Protein AF-A0A936KTP1-F1 (afdb_monomer_lite)

Foldseek 3Di:
DPPVVVVVVVVVVVLVVVLCCCVPLQADPVLRGGQLDADPVSDGDLWHKHFLLVLLVLLLSLLVVCVVPVDVVSLVSNVSSLVLQVVQFADPPQGAGFGIATSVSHGDGLKHFLLSLLSNLQSLLSSCVRPVPVVSLVSSVVSVVVCVVQFFDPPQGFGFTIAGNNSHDDQARDPDPPDDRARDFPNSLLSNLLSLLSSCLRPVDVVSLVNNVRSLVCCVPAQQDQVQFGQTGAHPNSDRPDDDGDVVVSVVSLVSSCSSCVSSVDPVSNVVSVVRD

Structure (mmCIF, N/CA/C/O backbone):
data_AF-A0A936K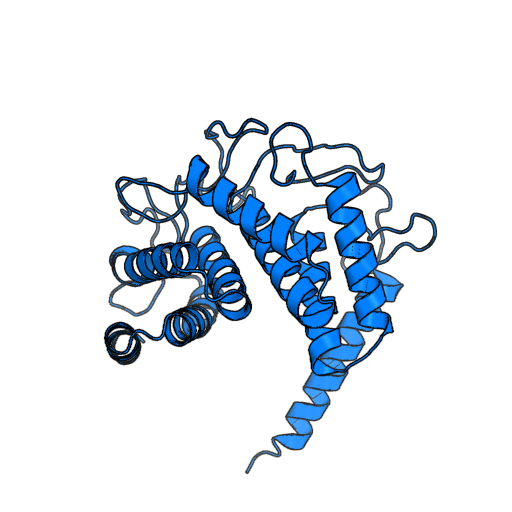TP1-F1
#
_entry.id   AF-A0A936KTP1-F1
#
loop_
_atom_site.group_PDB
_atom_site.id
_atom_site.type_symbol
_atom_site.label_atom_id
_atom_site.label_alt_id
_atom_site.label_comp_id
_atom_site.label_asym_id
_atom_site.label_entity_id
_atom_site.label_seq_id
_atom_site.pdbx_PDB_ins_code
_atom_site.Cartn_x
_atom_site.Cartn_y
_atom_site.Cartn_z
_atom_site.occupancy
_atom_site.B_iso_or_equiv
_atom_site.auth_seq_id
_atom_site.auth_comp_id
_atom_site.auth_asym_id
_atom_site.auth_atom_id
_atom_site.pdbx_PDB_model_num
ATOM 1 N N . MET A 1 1 ? 4.380 -38.457 0.311 1.00 51.38 1 MET A N 1
ATOM 2 C CA . MET A 1 1 ? 4.494 -37.002 0.546 1.00 51.38 1 MET A CA 1
ATOM 3 C C . MET A 1 1 ? 4.730 -36.344 -0.799 1.00 51.38 1 MET A C 1
ATOM 5 O O . MET A 1 1 ? 5.645 -36.769 -1.491 1.00 51.38 1 MET A O 1
ATOM 9 N N . LYS A 1 2 ? 3.872 -35.405 -1.217 1.00 61.47 2 LYS A N 1
ATOM 10 C CA . LYS A 1 2 ? 4.164 -34.552 -2.381 1.00 61.47 2 LYS A CA 1
ATOM 11 C C . LYS A 1 2 ? 5.480 -33.810 -2.101 1.00 61.47 2 LYS A C 1
ATOM 13 O O . LYS A 1 2 ? 5.731 -33.456 -0.951 1.00 61.47 2 LYS A O 1
ATOM 18 N N . ASN A 1 3 ? 6.332 -33.665 -3.112 1.00 75.88 3 ASN A N 1
ATOM 19 C CA . ASN A 1 3 ? 7.670 -33.100 -2.957 1.00 75.88 3 ASN A CA 1
ATOM 20 C C . ASN A 1 3 ? 7.580 -31.575 -2.759 1.00 75.88 3 ASN A C 1
ATOM 22 O O . ASN A 1 3 ? 7.605 -30.824 -3.730 1.00 75.88 3 ASN A O 1
ATOM 26 N N . PHE A 1 4 ? 7.419 -31.131 -1.508 1.00 86.06 4 PHE A N 1
ATOM 27 C CA . PHE A 1 4 ? 7.319 -29.710 -1.154 1.00 86.06 4 PHE A CA 1
ATOM 28 C C . PHE A 1 4 ? 8.536 -28.894 -1.616 1.00 86.06 4 PHE A C 1
ATOM 30 O O . PHE A 1 4 ? 8.386 -27.713 -1.915 1.00 86.06 4 PHE A O 1
ATOM 37 N N . GLU A 1 5 ? 9.713 -29.514 -1.734 1.00 85.38 5 GLU A N 1
ATOM 38 C CA . GLU A 1 5 ? 10.925 -28.854 -2.233 1.00 85.38 5 GLU A CA 1
ATOM 39 C C . GLU A 1 5 ? 10.793 -28.489 -3.716 1.00 85.38 5 GLU A C 1
ATOM 41 O O . GLU A 1 5 ? 11.066 -27.353 -4.094 1.00 85.38 5 GLU A O 1
ATOM 46 N N . ALA A 1 6 ? 10.275 -29.407 -4.541 1.00 88.75 6 ALA A N 1
ATOM 47 C CA . ALA A 1 6 ? 10.054 -29.146 -5.964 1.00 88.75 6 ALA A CA 1
ATOM 48 C C . ALA A 1 6 ? 9.063 -27.993 -6.183 1.00 88.75 6 ALA A C 1
ATOM 50 O O . ALA A 1 6 ? 9.328 -27.089 -6.970 1.00 88.75 6 ALA A O 1
ATOM 51 N N . THR A 1 7 ? 7.955 -27.980 -5.436 1.00 90.94 7 THR A N 1
ATOM 52 C CA . THR A 1 7 ? 6.987 -26.875 -5.492 1.00 90.94 7 THR A CA 1
ATOM 53 C C . THR A 1 7 ? 7.609 -25.556 -5.029 1.00 90.94 7 THR A C 1
ATOM 55 O O . THR A 1 7 ? 7.381 -24.522 -5.650 1.00 90.94 7 THR A O 1
ATOM 58 N N . ALA A 1 8 ? 8.422 -25.566 -3.969 1.00 88.88 8 ALA A N 1
ATOM 59 C CA . ALA A 1 8 ? 9.105 -24.360 -3.509 1.00 88.88 8 ALA A CA 1
ATOM 60 C C . ALA A 1 8 ? 10.063 -23.798 -4.573 1.00 88.88 8 ALA A C 1
ATOM 62 O O . ALA A 1 8 ? 10.124 -22.584 -4.762 1.00 88.88 8 ALA A O 1
ATOM 63 N N . ASP A 1 9 ? 10.787 -24.655 -5.289 1.00 89.62 9 ASP A N 1
ATOM 64 C CA . ASP A 1 9 ? 11.708 -24.221 -6.340 1.00 89.62 9 ASP A CA 1
ATOM 65 C C . ASP A 1 9 ? 10.981 -23.716 -7.595 1.00 89.62 9 ASP A C 1
ATOM 67 O O . ASP A 1 9 ? 11.393 -22.705 -8.172 1.00 89.62 9 ASP A O 1
ATOM 71 N N . GLU A 1 10 ? 9.859 -24.334 -7.975 1.00 92.25 10 GLU A N 1
ATOM 72 C CA . GLU A 1 10 ? 8.975 -23.822 -9.032 1.00 92.25 10 GLU A CA 1
ATOM 73 C C . GLU A 1 10 ? 8.460 -22.415 -8.701 1.00 92.25 10 GLU A C 1
ATOM 75 O O . GLU A 1 10 ? 8.521 -21.520 -9.548 1.00 92.25 10 GLU A O 1
ATOM 80 N N . LEU A 1 11 ? 8.027 -22.188 -7.457 1.00 91.25 11 LEU A N 1
ATOM 81 C CA . LEU A 1 11 ? 7.558 -20.878 -7.000 1.00 91.25 11 LEU A CA 1
ATOM 82 C C . LEU A 1 11 ? 8.679 -19.832 -6.996 1.00 91.25 11 LEU A C 1
ATOM 84 O O . LEU A 1 11 ? 8.465 -18.717 -7.468 1.00 91.25 11 LEU A O 1
ATOM 88 N N . LYS A 1 12 ? 9.890 -20.181 -6.538 1.00 89.69 12 LYS A N 1
ATOM 89 C CA . LYS A 1 12 ? 11.054 -19.275 -6.597 1.00 89.69 12 LYS A CA 1
ATOM 90 C C . LYS A 1 12 ? 11.398 -18.884 -8.032 1.00 89.69 12 LYS A C 1
ATOM 92 O O . LYS A 1 12 ? 11.733 -17.728 -8.284 1.00 89.69 12 LYS A O 1
ATOM 97 N N . LYS A 1 13 ? 11.327 -19.836 -8.967 1.00 90.94 13 LYS A N 1
ATOM 98 C CA . LYS A 1 13 ? 11.589 -19.572 -10.383 1.00 90.94 13 LYS A CA 1
ATOM 99 C C . LYS A 1 13 ? 10.525 -18.652 -10.976 1.00 90.94 13 LYS A C 1
ATOM 101 O O . LYS A 1 13 ? 10.878 -17.621 -11.536 1.00 90.94 13 LYS A O 1
ATOM 106 N N . ALA A 1 14 ? 9.246 -18.985 -10.798 1.00 92.56 14 ALA A N 1
ATOM 107 C CA . ALA A 1 14 ? 8.141 -18.156 -11.279 1.00 92.56 14 ALA A CA 1
ATOM 108 C C . ALA A 1 14 ? 8.237 -16.726 -10.726 1.00 92.56 14 ALA A C 1
ATOM 110 O O . ALA A 1 14 ? 8.082 -15.754 -11.460 1.00 92.56 14 ALA A O 1
ATOM 111 N N . TYR A 1 15 ? 8.578 -16.599 -9.445 1.00 90.44 15 TYR A N 1
ATOM 112 C CA . TYR A 1 15 ? 8.819 -15.317 -8.799 1.00 90.44 15 TYR A CA 1
ATOM 113 C C . TYR A 1 15 ? 9.954 -14.513 -9.457 1.00 90.44 15 TYR A C 1
ATOM 115 O O . TYR A 1 15 ? 9.780 -13.333 -9.760 1.00 90.44 15 TYR A O 1
ATOM 123 N N . ALA A 1 16 ? 11.101 -15.141 -9.730 1.00 91.44 16 ALA A N 1
ATOM 124 C CA . ALA A 1 16 ? 12.224 -14.485 -10.401 1.00 91.44 16 ALA A CA 1
ATOM 125 C C . ALA A 1 16 ? 11.892 -14.066 -11.845 1.00 91.44 16 ALA A C 1
ATOM 127 O O . ALA A 1 16 ? 12.279 -12.974 -12.269 1.00 91.44 16 ALA A O 1
ATOM 128 N N . ASP A 1 17 ? 11.143 -14.892 -12.581 1.00 95.56 17 ASP A N 1
ATOM 129 C CA . ASP A 1 17 ? 10.702 -14.591 -13.947 1.00 95.56 17 ASP A CA 1
ATOM 130 C C . ASP A 1 17 ? 9.775 -13.358 -13.966 1.00 95.56 17 ASP A C 1
ATOM 132 O O . ASP A 1 17 ? 9.952 -12.455 -14.788 1.00 95.56 17 ASP A O 1
ATOM 136 N N . ILE A 1 18 ? 8.849 -13.259 -13.002 1.00 96.69 18 ILE A N 1
ATOM 137 C CA . ILE A 1 18 ? 7.957 -12.098 -12.835 1.00 96.69 18 ILE A CA 1
ATOM 138 C C . ILE A 1 18 ? 8.764 -10.820 -12.563 1.00 96.69 18 ILE A C 1
ATOM 140 O O . ILE A 1 18 ? 8.568 -9.808 -13.239 1.00 96.69 18 ILE A O 1
ATOM 144 N N . LEU A 1 19 ? 9.693 -10.845 -11.603 1.00 96.19 19 LEU A N 1
ATOM 145 C CA . LEU A 1 19 ? 10.514 -9.671 -11.271 1.00 96.19 19 LEU A CA 1
ATOM 146 C C . LEU A 1 19 ? 11.429 -9.252 -12.425 1.00 96.19 19 LEU A C 1
ATOM 148 O O . LEU A 1 19 ? 11.648 -8.058 -12.655 1.00 96.19 19 LEU A O 1
ATOM 152 N N . THR A 1 20 ? 11.945 -10.226 -13.174 1.00 96.00 20 THR A N 1
ATOM 153 C CA . THR A 1 20 ? 12.738 -9.967 -14.378 1.00 96.00 20 THR A CA 1
ATOM 154 C C . THR A 1 20 ? 11.897 -9.222 -15.403 1.00 96.00 20 THR A C 1
ATOM 156 O O . THR A 1 20 ? 12.325 -8.176 -15.883 1.00 96.00 20 THR A O 1
ATOM 159 N N . TRP A 1 21 ? 10.678 -9.684 -15.688 1.00 97.31 21 TRP A N 1
ATOM 160 C CA . TRP A 1 21 ? 9.771 -8.996 -16.608 1.00 97.31 21 TRP A CA 1
ATOM 161 C C . TRP A 1 21 ? 9.481 -7.552 -16.168 1.00 97.31 21 TRP A C 1
ATOM 163 O O . TRP A 1 21 ? 9.594 -6.630 -16.975 1.00 97.31 21 TRP A O 1
ATOM 173 N N . TRP A 1 22 ? 9.204 -7.316 -14.882 1.00 97.62 22 TRP A N 1
ATOM 174 C CA . TRP A 1 22 ? 8.953 -5.960 -14.378 1.00 97.62 22 TRP A CA 1
ATOM 175 C C . TRP A 1 22 ? 10.172 -5.039 -14.500 1.00 97.62 22 TRP A C 1
ATOM 177 O O . TRP A 1 22 ? 10.050 -3.906 -14.959 1.00 97.62 22 TRP A O 1
ATOM 187 N N . SER A 1 23 ? 11.362 -5.522 -14.142 1.00 95.56 23 SER A N 1
ATOM 188 C CA . SER A 1 23 ? 12.600 -4.727 -14.198 1.00 95.56 23 SER A CA 1
ATOM 189 C C . SER A 1 23 ? 13.170 -4.547 -15.614 1.00 95.56 23 SER A C 1
ATOM 191 O O . SER A 1 23 ? 14.123 -3.784 -15.800 1.00 95.56 23 SER A O 1
ATOM 193 N N . THR A 1 24 ? 12.600 -5.217 -16.622 1.00 94.44 24 THR A N 1
ATOM 194 C CA . THR A 1 24 ? 13.086 -5.171 -18.010 1.00 94.44 24 THR A CA 1
ATOM 195 C C . THR A 1 24 ? 12.020 -4.709 -18.995 1.00 94.44 24 THR A C 1
ATOM 197 O O . THR A 1 24 ? 12.175 -3.656 -19.604 1.00 94.44 24 THR A O 1
ATOM 200 N N . GLU A 1 25 ? 10.940 -5.466 -19.147 1.00 95.69 25 GLU A N 1
ATOM 201 C CA . GLU A 1 25 ? 9.894 -5.212 -20.132 1.00 95.69 25 GLU A CA 1
ATOM 202 C C . GLU A 1 25 ? 8.949 -4.093 -19.698 1.00 95.69 25 GLU A C 1
ATOM 204 O O . GLU A 1 25 ? 8.571 -3.256 -20.520 1.00 95.69 25 GLU A O 1
ATOM 209 N N . ALA A 1 26 ? 8.591 -4.039 -18.412 1.00 97.12 26 ALA A N 1
ATOM 210 C CA . ALA A 1 26 ? 7.714 -2.988 -17.900 1.00 97.12 26 ALA A CA 1
ATOM 211 C C . ALA A 1 26 ? 8.440 -1.657 -17.658 1.00 97.12 26 ALA A C 1
ATOM 213 O O . ALA A 1 26 ? 7.803 -0.602 -17.614 1.00 97.12 26 ALA A O 1
ATOM 214 N N . PHE A 1 27 ? 9.766 -1.687 -17.512 1.00 97.38 27 PHE A N 1
ATOM 215 C CA . PHE A 1 27 ? 10.572 -0.510 -17.217 1.00 97.38 27 PHE A CA 1
ATOM 216 C C . PHE A 1 27 ? 11.142 0.136 -18.483 1.00 97.38 27 PHE A C 1
ATOM 218 O O . PHE A 1 27 ? 11.929 -0.455 -19.224 1.00 97.38 27 PHE A O 1
ATOM 225 N N . ASN A 1 28 ? 10.810 1.404 -18.714 1.00 95.75 28 ASN A N 1
ATOM 226 C CA . ASN A 1 28 ? 11.386 2.180 -19.798 1.00 95.75 28 ASN A CA 1
ATOM 227 C C . ASN A 1 28 ? 12.702 2.841 -19.358 1.00 95.75 28 ASN A C 1
ATOM 229 O O . ASN A 1 28 ? 12.712 3.872 -18.682 1.00 95.75 28 ASN A O 1
ATOM 233 N N . LYS A 1 29 ? 13.827 2.269 -19.806 1.00 93.06 29 LYS A N 1
ATOM 234 C CA . LYS A 1 29 ? 15.180 2.762 -19.498 1.00 93.06 29 LYS A CA 1
ATOM 235 C C . LYS A 1 29 ? 15.475 4.161 -20.048 1.00 93.06 29 LYS A C 1
ATOM 237 O O . LYS A 1 29 ? 16.278 4.864 -19.447 1.00 93.06 29 LYS A O 1
ATOM 242 N N . SER A 1 30 ? 14.861 4.581 -21.160 1.00 93.69 30 SER A N 1
ATOM 243 C CA . SER A 1 30 ? 15.148 5.903 -21.749 1.00 93.69 30 SER A CA 1
ATOM 244 C C . SER A 1 30 ? 14.532 7.039 -20.936 1.00 93.69 30 SER A C 1
ATOM 246 O O . SER A 1 30 ? 15.122 8.108 -20.809 1.00 93.69 30 SER A O 1
ATOM 248 N N . THR A 1 31 ? 13.368 6.786 -20.341 1.00 94.12 31 THR A N 1
ATOM 249 C CA . THR A 1 31 ? 12.647 7.738 -19.492 1.00 94.12 31 THR A CA 1
ATOM 250 C C . THR A 1 31 ? 12.837 7.467 -18.003 1.00 94.12 31 THR A C 1
ATOM 252 O O . THR A 1 31 ? 12.315 8.226 -17.198 1.00 94.12 31 THR A O 1
ATOM 255 N N . ASN A 1 32 ? 13.550 6.405 -17.618 1.00 94.62 32 ASN A N 1
ATOM 256 C CA . ASN A 1 32 ? 13.756 5.973 -16.232 1.00 94.62 32 ASN A CA 1
ATOM 257 C C . ASN A 1 32 ? 12.445 5.879 -15.419 1.00 94.62 32 ASN A C 1
ATOM 259 O O . ASN A 1 32 ? 12.341 6.434 -14.324 1.00 94.62 32 ASN A O 1
ATOM 263 N N . GLN A 1 33 ? 11.416 5.248 -15.996 1.00 96.31 33 GLN A N 1
ATOM 264 C CA . GLN A 1 33 ? 10.092 5.070 -15.381 1.00 96.31 33 GLN A CA 1
ATOM 265 C C . GLN A 1 33 ? 9.385 3.839 -15.967 1.00 96.31 33 GLN A C 1
ATOM 267 O O . GLN A 1 33 ? 9.749 3.387 -17.051 1.00 96.31 33 GLN A O 1
ATOM 272 N N . TYR A 1 34 ? 8.369 3.308 -15.290 1.00 98.12 34 TYR A N 1
ATOM 273 C CA . TYR A 1 34 ? 7.562 2.202 -15.812 1.00 98.12 34 TYR A CA 1
ATOM 274 C C . TYR A 1 34 ? 6.549 2.696 -16.847 1.00 98.12 34 TYR A C 1
ATOM 276 O O . TYR A 1 34 ? 6.103 3.843 -16.793 1.00 98.12 34 TYR A O 1
ATOM 284 N N . TYR A 1 35 ? 6.172 1.832 -17.789 1.00 98.06 35 TYR A N 1
ATOM 285 C CA . TYR A 1 35 ? 5.006 2.088 -18.632 1.00 98.06 35 TYR A CA 1
ATOM 286 C C . TYR A 1 35 ? 3.738 2.029 -17.777 1.00 98.06 35 TYR A C 1
ATOM 288 O O . TYR A 1 35 ? 3.549 1.083 -17.018 1.00 98.06 35 TYR A O 1
ATOM 296 N N . GLY A 1 36 ? 2.864 3.026 -17.921 1.00 97.31 36 GLY A N 1
ATOM 297 C CA . GLY A 1 36 ? 1.572 3.053 -17.231 1.00 97.31 36 GLY A CA 1
ATOM 298 C C . GLY A 1 36 ? 0.596 1.989 -17.728 1.00 97.31 36 GLY A C 1
ATOM 299 O O . GLY A 1 36 ? -0.287 1.556 -16.993 1.00 97.31 36 GLY A O 1
ATOM 300 N N . PHE A 1 37 ? 0.777 1.543 -18.973 1.00 97.88 37 PHE A N 1
ATOM 301 C CA . PHE A 1 37 ? -0.055 0.529 -19.598 1.00 97.88 37 PHE A CA 1
ATOM 302 C C . PHE A 1 37 ? 0.741 -0.311 -20.601 1.00 97.88 37 PHE A C 1
ATOM 304 O O . PHE A 1 37 ? 1.509 0.209 -21.420 1.00 97.88 37 PHE A O 1
ATOM 311 N N . ILE A 1 38 ? 0.521 -1.623 -20.540 1.00 97.69 38 ILE A N 1
ATOM 312 C CA . ILE A 1 38 ? 0.994 -2.609 -21.509 1.00 97.69 38 ILE A CA 1
ATOM 313 C C . ILE A 1 38 ? -0.189 -3.531 -21.796 1.00 97.69 38 ILE A C 1
ATOM 315 O O . ILE A 1 38 ? -0.763 -4.097 -20.866 1.00 97.69 38 ILE A O 1
ATOM 319 N N . ASP A 1 39 ? -0.577 -3.656 -23.064 1.00 96.88 39 ASP A N 1
ATOM 320 C CA . ASP A 1 39 ? -1.703 -4.514 -23.436 1.00 96.88 39 ASP A CA 1
ATOM 321 C C . ASP A 1 39 ? -1.337 -6.010 -23.433 1.00 96.88 39 ASP A C 1
ATOM 323 O O . ASP A 1 39 ? -0.184 -6.410 -23.256 1.00 96.88 39 ASP A O 1
ATOM 327 N N . HIS A 1 40 ? -2.334 -6.864 -23.669 1.00 95.62 40 HIS A N 1
ATOM 328 C CA . HIS A 1 40 ? -2.158 -8.316 -23.671 1.00 95.62 40 HIS A CA 1
ATOM 329 C C . HIS A 1 40 ? -1.285 -8.852 -24.828 1.00 95.62 40 HIS A C 1
ATOM 331 O O . HIS A 1 40 ? -0.959 -10.039 -24.840 1.00 95.62 40 HIS A O 1
ATOM 337 N N . PHE A 1 41 ? -0.916 -8.012 -25.804 1.00 96.69 41 PHE A N 1
ATOM 338 C CA . PHE A 1 41 ? 0.045 -8.332 -26.864 1.00 96.69 41 PHE A CA 1
ATOM 339 C C . PHE A 1 41 ? 1.463 -7.830 -26.540 1.00 96.69 41 PHE A C 1
ATOM 341 O O . PHE A 1 41 ? 2.376 -8.006 -27.348 1.00 96.69 41 PHE A O 1
ATOM 348 N N . GLY A 1 42 ? 1.667 -7.196 -25.381 1.00 95.62 42 GLY A N 1
ATOM 349 C CA . GLY A 1 42 ? 2.944 -6.602 -24.991 1.00 95.62 42 GLY A CA 1
ATOM 350 C C . GLY A 1 42 ? 3.203 -5.231 -25.622 1.00 95.62 42 GLY A C 1
ATOM 351 O O . GLY A 1 42 ? 4.340 -4.745 -25.583 1.00 95.62 42 GLY A O 1
ATOM 352 N N . LYS A 1 43 ? 2.186 -4.586 -26.211 1.00 97.56 43 LYS A N 1
ATOM 353 C CA . LYS A 1 43 ? 2.322 -3.233 -26.751 1.00 97.56 43 LYS A CA 1
ATOM 354 C C . LYS A 1 43 ? 2.334 -2.234 -25.600 1.00 97.56 43 LYS A C 1
ATOM 356 O O . LYS A 1 43 ? 1.361 -2.082 -24.866 1.00 97.56 43 LYS A O 1
ATOM 361 N N . LYS A 1 44 ? 3.459 -1.538 -25.480 1.00 97.69 44 LYS A N 1
ATOM 362 C CA . LYS A 1 44 ? 3.712 -0.509 -24.471 1.00 97.69 44 LYS A CA 1
ATOM 363 C C . LYS A 1 44 ? 3.127 0.825 -24.927 1.00 97.69 44 LYS A C 1
ATOM 365 O O . LYS A 1 44 ? 3.424 1.271 -26.038 1.00 97.69 44 LYS A O 1
ATOM 370 N N . ASP A 1 45 ? 2.347 1.474 -24.071 1.00 97.19 45 ASP A N 1
ATOM 371 C CA . ASP A 1 45 ? 1.925 2.858 -24.285 1.00 97.19 45 ASP A CA 1
ATOM 372 C C . ASP A 1 45 ? 2.834 3.805 -23.492 1.00 97.19 45 ASP A C 1
ATOM 374 O O . ASP A 1 45 ? 2.775 3.891 -22.265 1.00 97.19 45 ASP A O 1
ATOM 378 N N . ALA A 1 46 ? 3.703 4.519 -24.210 1.00 95.38 46 ALA A N 1
ATOM 379 C CA . ALA A 1 46 ? 4.645 5.466 -23.619 1.00 95.38 46 ALA A CA 1
ATOM 380 C C . ALA A 1 46 ? 3.975 6.731 -23.053 1.00 95.38 46 ALA A C 1
ATOM 382 O O . ALA A 1 46 ? 4.621 7.464 -22.308 1.00 95.38 46 ALA A O 1
ATOM 383 N N . ASN A 1 47 ? 2.714 6.995 -23.408 1.00 96.44 47 ASN A N 1
ATOM 384 C CA . ASN A 1 47 ? 1.967 8.175 -22.975 1.00 96.44 47 ASN A CA 1
ATOM 385 C C . ASN A 1 47 ? 0.899 7.856 -21.924 1.00 96.44 47 ASN A C 1
ATOM 387 O O . ASN A 1 47 ? 0.258 8.783 -21.426 1.00 96.44 47 ASN A O 1
ATOM 391 N N . ALA A 1 48 ? 0.712 6.578 -21.582 1.00 98.12 48 ALA A N 1
ATOM 392 C CA . ALA A 1 48 ? -0.254 6.175 -20.574 1.00 98.12 48 ALA A CA 1
ATOM 393 C C . ALA A 1 48 ? 0.044 6.838 -19.213 1.00 98.12 48 ALA A C 1
ATOM 395 O O . ALA A 1 48 ? 1.214 6.917 -18.814 1.00 98.12 48 ALA A O 1
ATOM 396 N N . PRO A 1 49 ? -0.992 7.300 -18.490 1.00 98.12 49 PRO A N 1
ATOM 397 C CA . PRO A 1 49 ? -0.852 7.777 -17.120 1.00 98.12 49 PRO A CA 1
ATOM 398 C C . PRO A 1 49 ? -0.240 6.727 -16.189 1.00 98.12 49 PRO A C 1
ATOM 400 O O . PRO A 1 49 ? -0.369 5.523 -16.405 1.00 98.12 49 PRO A O 1
ATOM 403 N N . LEU A 1 50 ? 0.425 7.190 -15.136 1.00 98.50 50 LEU A N 1
ATOM 404 C CA . LEU A 1 50 ? 1.077 6.358 -14.133 1.00 98.50 50 LEU A CA 1
ATOM 405 C C . LEU A 1 50 ? 0.261 6.399 -12.839 1.00 98.50 50 LEU A C 1
ATOM 407 O O . LEU A 1 50 ? 0.113 7.458 -12.226 1.00 98.50 50 LEU A O 1
ATOM 411 N N . GLY A 1 51 ? -0.233 5.239 -12.408 1.00 98.19 51 GLY A N 1
ATOM 412 C CA . GLY A 1 51 ? -0.994 5.101 -11.168 1.00 98.19 51 GLY A CA 1
ATOM 413 C C . GLY A 1 51 ? -0.107 4.866 -9.944 1.00 98.19 51 GLY A C 1
ATOM 414 O O . GLY A 1 51 ? 0.846 4.082 -9.991 1.00 98.19 51 GLY A O 1
ATOM 415 N N . ILE A 1 52 ? -0.462 5.493 -8.821 1.00 98.62 52 ILE A N 1
ATOM 416 C CA . ILE A 1 52 ? 0.272 5.372 -7.552 1.00 98.62 52 ILE A CA 1
ATOM 417 C C . ILE A 1 52 ? 0.311 3.935 -7.029 1.00 98.62 52 ILE A C 1
ATOM 419 O O . ILE A 1 52 ? 1.366 3.455 -6.626 1.00 98.62 52 ILE A O 1
ATOM 423 N N . ILE A 1 53 ? -0.811 3.211 -7.110 1.00 98.44 53 ILE A N 1
ATOM 424 C CA . ILE A 1 53 ? -0.929 1.835 -6.601 1.00 98.44 53 ILE A CA 1
ATOM 425 C C . ILE A 1 53 ? 0.086 0.919 -7.292 1.00 98.44 53 ILE A C 1
ATOM 427 O O . ILE A 1 53 ? 0.721 0.095 -6.635 1.00 98.44 53 ILE A O 1
ATOM 431 N N . MET A 1 54 ? 0.282 1.086 -8.605 1.00 98.44 54 MET A N 1
ATOM 432 C CA . MET A 1 54 ? 1.263 0.311 -9.365 1.00 98.44 54 MET A CA 1
ATOM 433 C C . MET A 1 54 ? 2.675 0.538 -8.819 1.00 98.44 54 MET A C 1
ATOM 435 O O . MET A 1 54 ? 3.377 -0.422 -8.510 1.00 98.44 54 MET A O 1
ATOM 439 N N . TYR A 1 55 ? 3.080 1.797 -8.647 1.00 98.69 55 TYR A N 1
ATOM 440 C CA . TYR A 1 55 ? 4.409 2.126 -8.133 1.00 98.69 55 TYR A CA 1
ATOM 441 C C . TYR A 1 55 ? 4.614 1.673 -6.684 1.00 98.69 55 TYR A C 1
ATOM 443 O O . TYR A 1 55 ? 5.682 1.157 -6.356 1.00 98.69 55 TYR A O 1
ATOM 451 N N . SER A 1 56 ? 3.598 1.795 -5.831 1.00 98.81 56 SER A N 1
ATOM 452 C CA . SER A 1 56 ? 3.650 1.301 -4.453 1.00 98.81 56 SER A CA 1
ATOM 453 C C . SER A 1 56 ? 3.814 -0.219 -4.390 1.00 98.81 56 SER A C 1
ATOM 455 O O . SER A 1 56 ? 4.639 -0.721 -3.628 1.00 98.81 56 SER A O 1
ATOM 457 N N . ARG A 1 57 ? 3.098 -0.965 -5.243 1.00 98.81 57 ARG A N 1
ATOM 458 C CA . ARG A 1 57 ? 3.231 -2.428 -5.345 1.00 98.81 57 ARG A CA 1
ATOM 459 C C . ARG A 1 57 ? 4.587 -2.852 -5.899 1.00 98.81 57 ARG A C 1
ATOM 461 O O . ARG A 1 57 ? 5.141 -3.842 -5.428 1.00 98.81 57 ARG A O 1
ATOM 468 N N . ILE A 1 58 ? 5.150 -2.106 -6.850 1.00 98.62 58 ILE A N 1
ATOM 469 C CA . ILE A 1 58 ? 6.518 -2.330 -7.342 1.00 98.62 58 ILE A CA 1
ATOM 470 C C . ILE A 1 58 ? 7.527 -2.102 -6.210 1.00 98.62 58 ILE A C 1
ATOM 472 O O . ILE A 1 58 ? 8.394 -2.949 -5.995 1.00 98.62 58 ILE A O 1
ATOM 476 N N . LEU A 1 59 ? 7.396 -1.000 -5.459 1.00 98.81 59 LEU A N 1
ATOM 477 C CA . LEU A 1 59 ? 8.265 -0.704 -4.317 1.00 98.81 59 LEU A CA 1
ATOM 478 C C . LEU A 1 59 ? 8.232 -1.845 -3.299 1.00 98.81 59 LEU A C 1
ATOM 480 O O . LEU A 1 59 ? 9.289 -2.352 -2.923 1.00 98.81 59 LEU A O 1
ATOM 484 N N . TRP A 1 60 ? 7.033 -2.269 -2.895 1.00 98.75 60 TRP A N 1
ATOM 485 C CA . TRP A 1 60 ? 6.864 -3.384 -1.972 1.00 98.75 60 TRP A CA 1
ATOM 486 C C . TRP A 1 60 ? 7.487 -4.673 -2.525 1.00 98.75 60 TRP A C 1
ATOM 488 O O . TRP A 1 60 ? 8.332 -5.281 -1.872 1.00 98.75 60 TRP A O 1
ATOM 498 N N . SER A 1 61 ? 7.153 -5.040 -3.767 1.00 98.06 61 SER A N 1
ATOM 499 C CA . SER A 1 61 ? 7.562 -6.313 -4.376 1.00 98.06 61 SER A CA 1
ATOM 500 C C . SER A 1 61 ? 9.076 -6.456 -4.470 1.00 98.06 61 SER A C 1
ATOM 502 O O . SER A 1 61 ? 9.619 -7.489 -4.085 1.00 98.06 61 SER A O 1
ATOM 504 N N . PHE A 1 62 ? 9.777 -5.422 -4.944 1.00 98.19 62 PHE A N 1
ATOM 505 C CA . PHE A 1 62 ? 11.238 -5.457 -5.049 1.00 98.19 62 PHE A CA 1
ATOM 506 C C . PHE A 1 62 ? 11.928 -5.341 -3.684 1.00 98.19 62 PHE A C 1
ATOM 508 O O . PHE A 1 62 ? 13.015 -5.895 -3.500 1.00 98.19 62 PHE A O 1
ATOM 515 N N . SER A 1 63 ? 11.292 -4.691 -2.705 1.00 98.19 63 SER A N 1
ATOM 516 C CA . SER A 1 63 ? 11.791 -4.658 -1.327 1.00 98.19 63 SER A CA 1
ATOM 517 C C . SER A 1 63 ? 11.700 -6.041 -0.677 1.00 98.19 63 SER A C 1
ATOM 519 O O . SER A 1 63 ? 12.720 -6.567 -0.227 1.00 98.19 63 SER A O 1
ATOM 521 N N . ALA A 1 64 ? 10.532 -6.687 -0.737 1.00 96.75 64 ALA A N 1
ATOM 522 C CA . ALA A 1 64 ? 10.327 -8.056 -0.265 1.00 96.75 64 ALA A CA 1
ATOM 523 C C . ALA A 1 64 ? 11.252 -9.056 -0.989 1.00 96.75 64 ALA A C 1
ATOM 525 O O . ALA A 1 64 ? 11.889 -9.901 -0.352 1.00 96.75 64 ALA A O 1
ATOM 526 N N . ALA A 1 65 ? 11.424 -8.902 -2.309 1.00 95.62 65 ALA A N 1
ATOM 527 C CA . ALA A 1 65 ? 12.354 -9.707 -3.102 1.00 95.62 65 ALA A CA 1
ATOM 528 C C . ALA A 1 65 ? 13.782 -9.618 -2.589 1.00 95.62 65 ALA A C 1
ATOM 530 O O . ALA A 1 65 ? 14.487 -10.628 -2.488 1.00 95.62 65 ALA A O 1
ATOM 531 N N . SER A 1 66 ? 14.222 -8.401 -2.277 1.00 95.12 66 SER A N 1
ATOM 532 C CA . SER A 1 66 ? 15.559 -8.154 -1.764 1.00 95.12 66 SER A CA 1
ATOM 533 C C . SER A 1 66 ? 15.753 -8.755 -0.371 1.00 95.12 66 SER A C 1
ATOM 535 O O . SER A 1 66 ? 16.853 -9.219 -0.083 1.00 95.12 66 SER A O 1
ATOM 537 N N . ILE A 1 67 ? 14.723 -8.793 0.480 1.00 91.81 67 ILE A N 1
ATOM 538 C CA . ILE A 1 67 ? 14.792 -9.463 1.792 1.00 91.81 67 ILE A CA 1
ATOM 539 C C . ILE A 1 67 ? 15.002 -10.964 1.603 1.00 91.81 67 ILE A C 1
ATOM 541 O O . ILE A 1 67 ? 15.919 -11.540 2.190 1.00 91.81 67 ILE A O 1
ATOM 545 N N . PHE A 1 68 ? 14.183 -11.588 0.754 1.00 88.50 68 PHE A N 1
ATOM 546 C CA . PHE A 1 68 ? 14.200 -13.036 0.554 1.00 88.50 68 PHE A CA 1
ATOM 547 C C . PHE A 1 68 ? 15.474 -13.525 -0.150 1.00 88.50 68 PHE A C 1
ATOM 549 O O . PHE A 1 68 ? 16.094 -14.500 0.272 1.00 88.50 68 PHE A O 1
ATOM 556 N N . SER A 1 69 ? 15.880 -12.846 -1.225 1.00 88.25 69 SER A N 1
ATOM 557 C CA . SER A 1 69 ? 16.982 -13.289 -2.091 1.00 88.25 69 SER A CA 1
ATOM 558 C C . SER A 1 69 ? 18.340 -12.671 -1.755 1.00 88.25 69 SER A C 1
ATOM 560 O O . SER A 1 69 ? 19.359 -13.147 -2.253 1.00 88.25 69 SER A O 1
ATOM 562 N N . LYS A 1 70 ? 18.373 -11.601 -0.944 1.00 87.31 70 LYS A N 1
ATOM 563 C CA . LYS A 1 70 ? 19.564 -10.761 -0.704 1.00 87.31 70 LYS A CA 1
ATOM 564 C C . LYS A 1 70 ? 20.191 -10.204 -1.993 1.00 87.31 70 LYS A C 1
ATOM 566 O O . LYS A 1 70 ? 21.385 -9.912 -2.027 1.00 87.31 70 LYS A O 1
ATOM 571 N N . ASN A 1 71 ? 19.397 -10.055 -3.056 1.00 89.06 71 ASN A N 1
ATOM 572 C CA . ASN A 1 71 ? 19.854 -9.532 -4.339 1.00 89.06 71 ASN A CA 1
ATOM 573 C C . ASN A 1 71 ? 19.915 -7.991 -4.325 1.00 89.06 71 ASN A C 1
ATOM 575 O O . ASN A 1 71 ? 18.892 -7.315 -4.202 1.00 89.06 71 ASN A O 1
ATOM 579 N N . ALA A 1 72 ? 21.119 -7.440 -4.498 1.00 91.88 72 ALA A N 1
ATOM 580 C CA . ALA A 1 72 ? 21.362 -5.998 -4.509 1.00 91.88 72 ALA A CA 1
ATOM 581 C C . ALA A 1 72 ? 20.677 -5.261 -5.678 1.00 91.88 72 ALA A C 1
ATOM 583 O O . ALA A 1 72 ? 20.329 -4.088 -5.529 1.00 91.88 72 ALA A O 1
ATOM 584 N N . ASP A 1 73 ? 20.433 -5.933 -6.806 1.00 94.19 73 ASP A N 1
ATOM 585 C CA . ASP A 1 73 ? 19.750 -5.331 -7.954 1.00 94.19 73 ASP A CA 1
ATOM 586 C C . ASP A 1 73 ? 18.281 -5.043 -7.632 1.00 94.19 73 ASP A C 1
ATOM 588 O O . ASP A 1 73 ? 17.768 -3.978 -7.973 1.00 94.19 73 ASP A O 1
ATOM 592 N N . TYR A 1 74 ? 17.617 -5.934 -6.889 1.00 96.62 74 TYR A N 1
ATOM 593 C CA . TYR A 1 74 ? 16.242 -5.709 -6.437 1.00 96.62 74 TYR A CA 1
ATOM 594 C C . TYR A 1 74 ? 16.156 -4.533 -5.464 1.00 96.62 74 TYR A C 1
ATOM 596 O O . TYR A 1 74 ? 15.279 -3.680 -5.608 1.00 96.62 74 TYR A O 1
ATOM 604 N N . LEU A 1 75 ? 17.120 -4.407 -4.545 1.00 96.88 75 LEU A N 1
ATOM 605 C CA . LEU A 1 75 ? 17.208 -3.229 -3.683 1.00 96.88 75 LEU A CA 1
ATOM 606 C C . LEU A 1 75 ? 17.410 -1.943 -4.496 1.00 96.88 75 LEU A C 1
ATOM 608 O O . LEU A 1 75 ? 16.840 -0.908 -4.158 1.00 96.88 75 LEU A O 1
ATOM 612 N N . ASN A 1 76 ? 18.207 -1.983 -5.564 1.00 96.75 76 ASN A N 1
ATOM 613 C CA . ASN A 1 76 ? 18.412 -0.825 -6.429 1.00 96.75 76 ASN A CA 1
ATOM 614 C C . ASN A 1 76 ? 17.119 -0.412 -7.156 1.00 96.75 76 ASN A C 1
ATOM 616 O O . ASN A 1 76 ? 16.817 0.779 -7.232 1.00 96.75 76 ASN A O 1
ATOM 620 N N . VAL A 1 77 ? 16.321 -1.377 -7.625 1.00 97.62 77 VAL A N 1
ATOM 621 C CA . VAL A 1 77 ? 14.993 -1.103 -8.200 1.00 97.62 77 VAL A CA 1
ATOM 622 C C . VAL A 1 77 ? 14.059 -0.480 -7.156 1.00 97.62 77 VAL A C 1
ATOM 624 O O . VAL A 1 77 ? 13.404 0.527 -7.440 1.00 97.62 77 VAL A O 1
ATOM 627 N N . ALA A 1 78 ? 14.033 -1.013 -5.932 1.00 98.31 78 ALA A N 1
ATOM 628 C CA . ALA A 1 78 ? 13.230 -0.461 -4.842 1.00 98.31 78 ALA A CA 1
ATOM 629 C C . ALA A 1 78 ? 13.645 0.983 -4.498 1.00 98.31 78 ALA A C 1
ATOM 631 O O . ALA A 1 78 ? 12.797 1.872 -4.439 1.00 98.31 78 ALA A O 1
ATOM 632 N N . LYS A 1 79 ? 14.955 1.252 -4.388 1.00 98.38 79 LYS A N 1
ATOM 633 C CA . LYS A 1 79 ? 15.515 2.601 -4.173 1.00 98.38 79 LYS A CA 1
ATOM 634 C C . LYS A 1 79 ? 15.062 3.594 -5.243 1.00 98.38 79 LYS A C 1
ATOM 636 O O . LYS A 1 79 ? 14.599 4.686 -4.916 1.00 98.38 79 LYS A O 1
ATOM 641 N N . GLN A 1 80 ? 15.165 3.215 -6.518 1.00 98.06 80 GLN A N 1
ATOM 642 C CA . GLN A 1 80 ? 14.725 4.061 -7.633 1.00 98.06 80 GLN A CA 1
ATOM 643 C C . GLN A 1 80 ? 13.216 4.317 -7.592 1.00 98.06 80 GLN A C 1
ATOM 645 O O . GLN A 1 80 ? 12.775 5.442 -7.816 1.00 98.06 80 GLN A O 1
ATOM 650 N N . THR A 1 81 ? 12.430 3.293 -7.258 1.00 98.56 81 THR A N 1
ATOM 651 C CA . THR A 1 81 ? 10.969 3.397 -7.168 1.00 98.56 81 THR A CA 1
ATOM 652 C C . THR A 1 81 ? 10.550 4.322 -6.022 1.00 98.56 81 THR A C 1
ATOM 654 O O . THR A 1 81 ? 9.721 5.205 -6.232 1.00 98.56 81 THR A O 1
ATOM 657 N N . LYS A 1 82 ? 11.183 4.212 -4.843 1.00 98.69 82 LYS A N 1
ATOM 658 C CA . LYS A 1 82 ? 10.959 5.120 -3.703 1.00 98.69 82 LYS A CA 1
ATOM 659 C C . LYS A 1 82 ? 11.266 6.568 -4.074 1.00 98.69 82 LYS A C 1
ATOM 661 O O . LYS A 1 82 ? 10.449 7.452 -3.831 1.00 98.69 82 LYS A O 1
ATOM 666 N N . ALA A 1 83 ? 12.415 6.810 -4.706 1.00 98.50 83 ALA A N 1
ATOM 667 C CA . ALA A 1 83 ? 12.784 8.146 -5.163 1.00 98.50 83 ALA A CA 1
ATOM 668 C C . ALA A 1 83 ? 11.797 8.692 -6.210 1.00 98.50 83 ALA A C 1
ATOM 670 O O . ALA A 1 83 ? 11.505 9.885 -6.221 1.00 98.50 83 ALA A O 1
ATOM 671 N N . PHE A 1 84 ? 11.261 7.841 -7.090 1.00 98.62 84 PHE A N 1
ATOM 672 C CA . PHE A 1 84 ? 10.254 8.252 -8.069 1.00 98.62 84 PHE A CA 1
ATOM 673 C C . PHE A 1 84 ? 8.941 8.675 -7.394 1.00 98.62 84 PHE A C 1
ATOM 675 O O . PHE A 1 84 ? 8.403 9.733 -7.723 1.00 98.62 84 PHE A O 1
ATOM 682 N N . LEU A 1 85 ? 8.458 7.887 -6.426 1.00 98.56 85 LEU A N 1
ATOM 683 C CA . LEU A 1 85 ? 7.270 8.205 -5.628 1.00 98.56 85 LEU A CA 1
ATOM 684 C C . LEU A 1 85 ? 7.409 9.561 -4.927 1.00 98.56 85 LEU A C 1
ATOM 686 O O . LEU A 1 85 ? 6.552 10.429 -5.080 1.00 98.56 85 LEU A O 1
ATOM 690 N N . GLU A 1 86 ? 8.522 9.768 -4.227 1.00 98.12 86 GLU A N 1
ATOM 691 C CA . GLU A 1 86 ? 8.808 11.006 -3.498 1.00 98.12 86 GLU A CA 1
ATOM 692 C C . GLU A 1 86 ? 8.905 12.237 -4.413 1.00 98.12 86 GLU A C 1
ATOM 694 O O . GLU A 1 86 ? 8.465 13.330 -4.058 1.00 98.12 86 GLU A O 1
ATOM 699 N N . ASN A 1 87 ? 9.475 12.082 -5.609 1.00 98.12 87 ASN A N 1
ATOM 700 C CA . ASN A 1 87 ? 9.686 13.210 -6.514 1.00 98.12 87 ASN A CA 1
ATOM 701 C C . ASN A 1 87 ? 8.450 13.593 -7.330 1.00 98.12 87 ASN A C 1
ATOM 703 O O . ASN A 1 87 ? 8.364 14.742 -7.769 1.00 98.12 87 ASN A O 1
ATOM 707 N N . HIS A 1 88 ? 7.539 12.649 -7.585 1.00 98.31 88 HIS A N 1
ATOM 708 C CA . HIS A 1 88 ? 6.486 12.834 -8.589 1.00 98.31 88 HIS A CA 1
ATOM 709 C C . HIS A 1 88 ? 5.067 12.585 -8.079 1.00 98.31 88 HIS A C 1
ATOM 711 O O . HIS A 1 88 ? 4.144 13.222 -8.577 1.00 98.31 88 HIS A O 1
ATOM 717 N N . PHE A 1 89 ? 4.879 11.703 -7.096 1.00 98.62 89 PHE A N 1
ATOM 718 C CA . PHE A 1 89 ? 3.557 11.416 -6.537 1.00 98.62 89 PHE A CA 1
ATOM 719 C C . PHE A 1 89 ? 3.300 12.109 -5.201 1.00 98.62 89 PHE A C 1
ATOM 721 O O . PHE A 1 89 ? 2.142 12.378 -4.889 1.00 98.62 89 PHE A O 1
ATOM 728 N N . TYR A 1 90 ? 4.343 12.372 -4.410 1.00 98.62 90 TYR A N 1
ATOM 729 C CA . TYR A 1 90 ? 4.190 13.016 -3.110 1.00 98.62 90 TYR A CA 1
ATOM 730 C C . TYR A 1 90 ? 3.724 14.470 -3.253 1.00 98.62 90 TYR A C 1
ATOM 732 O O . TYR A 1 90 ? 4.353 15.289 -3.933 1.00 98.62 90 TYR A O 1
ATOM 740 N N . ASP A 1 91 ? 2.631 14.799 -2.571 1.00 98.44 91 ASP A N 1
ATOM 741 C CA . ASP A 1 91 ? 2.095 16.149 -2.497 1.00 98.44 91 ASP A CA 1
ATOM 742 C C . ASP A 1 91 ? 2.843 16.952 -1.431 1.00 98.44 91 ASP A C 1
ATOM 744 O O . ASP A 1 91 ? 2.533 16.901 -0.241 1.00 98.44 91 ASP A O 1
ATOM 748 N N . LYS A 1 92 ? 3.817 17.750 -1.867 1.00 96.50 92 LYS A N 1
ATOM 749 C CA . LYS A 1 92 ? 4.618 18.601 -0.974 1.00 96.50 92 LYS A CA 1
ATOM 750 C C . LYS A 1 92 ? 3.810 19.705 -0.286 1.00 96.50 92 LYS A C 1
ATOM 752 O O . LYS A 1 92 ? 4.314 20.295 0.665 1.00 96.50 92 LYS A O 1
ATOM 757 N N . SER A 1 93 ? 2.610 20.021 -0.776 1.00 97.06 93 SER A N 1
ATOM 758 C CA . SER A 1 93 ? 1.778 21.095 -0.231 1.00 97.06 93 SER A CA 1
ATOM 759 C C . SER A 1 93 ? 0.853 20.605 0.878 1.00 97.06 93 SER A C 1
ATOM 761 O O . SER A 1 93 ? 0.717 21.298 1.881 1.00 97.06 93 SER A O 1
ATOM 763 N N . ASN A 1 94 ? 0.246 19.424 0.720 1.00 98.12 94 ASN A N 1
ATOM 764 C CA . ASN A 1 94 ? -0.767 18.913 1.658 1.00 98.12 94 ASN A CA 1
ATOM 765 C C . ASN A 1 94 ? -0.411 17.557 2.292 1.00 98.12 94 ASN A C 1
ATOM 767 O O . ASN A 1 94 ? -1.219 17.000 3.034 1.00 98.12 94 ASN A O 1
ATOM 771 N N . GLY A 1 95 ? 0.757 16.992 1.979 1.00 98.25 95 GLY A N 1
ATOM 772 C CA . GLY A 1 95 ? 1.131 15.640 2.385 1.00 98.25 95 GLY A CA 1
ATOM 773 C C . GLY A 1 95 ? 0.317 14.552 1.673 1.00 98.25 95 GLY A C 1
ATOM 774 O O . GLY A 1 95 ? -0.664 14.813 0.969 1.00 98.25 95 GLY A O 1
ATOM 775 N N . GLY A 1 96 ? 0.726 13.298 1.851 1.00 98.50 96 GLY A N 1
ATOM 776 C CA . GLY A 1 96 ? 0.164 12.163 1.118 1.00 98.50 96 GLY A CA 1
ATOM 777 C C . GLY A 1 96 ? 0.528 12.162 -0.370 1.00 98.50 96 GLY A C 1
ATOM 778 O O . GLY A 1 96 ? 1.382 12.919 -0.827 1.00 98.50 96 GLY A O 1
ATOM 779 N N . TYR A 1 97 ? -0.113 11.282 -1.134 1.00 98.81 97 TYR A N 1
ATOM 780 C CA . TYR A 1 97 ? 0.263 10.968 -2.511 1.00 98.81 97 TYR A CA 1
ATOM 781 C C . TYR A 1 97 ? -0.921 11.115 -3.464 1.00 98.81 97 TYR A C 1
ATOM 783 O O . TYR A 1 97 ? -2.045 10.718 -3.142 1.00 98.81 97 TYR A O 1
ATOM 791 N N . PHE A 1 98 ? -0.659 11.669 -4.647 1.00 98.69 98 PHE A N 1
ATOM 792 C CA . PHE A 1 98 ? -1.634 11.766 -5.731 1.00 98.69 98 PHE A CA 1
ATOM 793 C C . PHE A 1 98 ? -2.047 10.385 -6.241 1.00 98.69 98 PHE A C 1
ATOM 795 O O . PHE A 1 98 ? -1.269 9.436 -6.188 1.00 98.69 98 PHE A O 1
ATOM 802 N N . TRP A 1 99 ? -3.261 10.286 -6.780 1.00 98.38 99 TRP A N 1
ATOM 803 C CA . TRP A 1 99 ? -3.774 9.059 -7.384 1.00 98.38 99 TRP A CA 1
ATOM 804 C C . TRP A 1 99 ? -3.053 8.710 -8.691 1.00 98.38 99 TRP A C 1
ATOM 806 O O . TRP A 1 99 ? -2.679 7.558 -8.922 1.00 98.38 99 TRP A O 1
ATOM 816 N N . GLU A 1 100 ? -2.838 9.708 -9.548 1.00 98.38 100 GLU A N 1
ATOM 817 C CA . GLU A 1 100 ? -2.318 9.490 -10.895 1.00 98.38 100 GLU A CA 1
ATOM 818 C C . GLU A 1 100 ? -1.529 10.698 -11.408 1.00 98.38 100 GLU A C 1
ATOM 820 O O . GLU A 1 100 ? -1.898 11.857 -11.179 1.00 98.38 100 GLU A O 1
ATOM 825 N N . ILE A 1 101 ? -0.458 10.418 -12.149 1.00 98.62 101 ILE A N 1
ATOM 826 C CA . ILE A 1 101 ? 0.354 11.415 -12.854 1.00 98.62 101 ILE A CA 1
ATOM 827 C C . ILE A 1 101 ? 0.448 11.076 -14.344 1.00 98.62 101 ILE A C 1
ATOM 829 O O . ILE A 1 101 ? 0.234 9.940 -14.756 1.00 98.62 101 ILE A O 1
ATOM 833 N N . SER A 1 102 ? 0.806 12.048 -15.175 1.00 98.31 102 SER A N 1
ATOM 834 C CA . SER A 1 102 ? 1.048 11.824 -16.599 1.00 98.31 102 SER A CA 1
ATOM 835 C C . SER A 1 102 ? 2.372 11.100 -16.832 1.00 98.31 102 SER A C 1
ATOM 837 O O . SER A 1 102 ? 3.263 11.100 -15.979 1.00 98.31 102 SER A O 1
ATOM 839 N N . ALA A 1 103 ? 2.570 10.569 -18.040 1.00 97.31 103 ALA A N 1
ATOM 840 C CA . ALA A 1 103 ? 3.871 10.052 -18.463 1.00 97.31 103 ALA A CA 1
ATOM 841 C C . ALA A 1 103 ? 4.988 11.121 -18.410 1.00 97.31 103 ALA A C 1
ATOM 843 O O . ALA A 1 103 ? 6.161 10.782 -18.272 1.00 97.31 103 ALA A O 1
ATOM 844 N N . GLN A 1 104 ? 4.633 12.410 -18.464 1.00 97.12 104 GLN A N 1
ATOM 845 C CA . GLN A 1 104 ? 5.534 13.560 -18.301 1.00 97.12 104 GLN A CA 1
ATOM 846 C C . GLN A 1 104 ? 5.666 14.008 -16.834 1.00 97.12 104 GLN A C 1
ATOM 848 O O . GLN A 1 104 ? 6.221 15.073 -16.549 1.00 97.12 104 GLN A O 1
ATOM 853 N N . ARG A 1 105 ? 5.177 13.183 -15.901 1.00 97.06 105 ARG A N 1
ATOM 854 C CA . ARG A 1 105 ? 5.329 13.323 -14.449 1.00 97.06 105 ARG A CA 1
ATOM 855 C C . ARG A 1 105 ? 4.663 14.571 -13.873 1.00 97.06 105 ARG A C 1
ATOM 857 O O . ARG A 1 105 ? 5.135 15.135 -12.891 1.00 97.06 105 ARG A O 1
ATOM 864 N N . GLN A 1 106 ? 3.580 15.009 -14.511 1.00 97.44 106 GLN A N 1
ATOM 865 C CA . GLN A 1 106 ? 2.711 16.069 -14.002 1.00 97.44 106 GLN A CA 1
ATOM 866 C C . GLN A 1 106 ? 1.528 15.439 -13.279 1.00 97.44 106 GLN A C 1
ATOM 868 O O . GLN A 1 106 ? 1.005 14.429 -13.745 1.00 97.44 106 GLN A O 1
ATOM 873 N N . ALA A 1 107 ? 1.087 16.026 -12.171 1.00 97.56 107 ALA A N 1
ATOM 874 C CA . ALA A 1 107 ? -0.103 15.546 -11.480 1.00 97.56 107 ALA A CA 1
ATOM 875 C C . ALA A 1 107 ? -1.334 15.623 -12.403 1.00 97.56 107 ALA A C 1
ATOM 877 O O . ALA A 1 107 ? -1.585 16.668 -13.003 1.00 97.56 107 ALA A O 1
ATOM 878 N N . LEU A 1 108 ? -2.074 14.515 -12.534 1.00 97.44 108 LEU A N 1
ATOM 879 C CA . LEU A 1 108 ? -3.303 14.444 -13.335 1.00 97.44 108 LEU A CA 1
ATOM 880 C C . LEU A 1 108 ? -4.534 14.320 -12.446 1.00 97.44 108 LEU A C 1
ATOM 882 O O . LEU A 1 108 ? -5.466 15.110 -12.570 1.00 97.44 108 LEU A O 1
ATOM 886 N N . ILE A 1 109 ? -4.520 13.352 -11.530 1.00 97.88 109 ILE A N 1
ATOM 887 C CA . ILE A 1 109 ? -5.601 13.132 -10.571 1.00 97.88 109 ILE A CA 1
ATOM 888 C C . ILE A 1 109 ? -5.005 13.247 -9.172 1.00 97.88 109 ILE A C 1
ATOM 890 O O . ILE A 1 109 ? -4.317 12.348 -8.688 1.00 97.88 109 ILE A O 1
ATOM 894 N N . THR A 1 110 ? -5.274 14.372 -8.513 1.00 98.19 110 THR A N 1
ATOM 895 C CA . THR A 1 110 ? -4.674 14.727 -7.218 1.00 98.19 110 THR A CA 1
ATOM 896 C C . THR A 1 110 ? -5.476 14.250 -6.009 1.00 98.19 110 THR A C 1
ATOM 898 O O . THR A 1 110 ? -5.082 14.526 -4.874 1.00 98.19 110 THR A O 1
ATOM 901 N N . LYS A 1 111 ? -6.575 13.508 -6.230 1.00 97.50 111 LYS A N 1
ATOM 902 C CA . LYS A 1 111 ? -7.380 12.933 -5.145 1.00 97.50 111 LYS A CA 1
ATOM 903 C C . LYS A 1 111 ? -6.516 12.070 -4.224 1.00 97.50 111 LYS A C 1
ATOM 905 O O . LYS A 1 111 ? -5.648 11.328 -4.693 1.00 97.50 111 LYS A O 1
ATOM 910 N N . LYS A 1 112 ? -6.783 12.136 -2.923 1.00 98.56 112 LYS A N 1
ATOM 911 C CA . LYS A 1 112 ? -6.131 11.316 -1.901 1.00 98.56 112 LYS A CA 1
ATOM 912 C C . LYS A 1 112 ? -7.051 10.144 -1.586 1.00 98.56 112 LYS A C 1
ATOM 914 O O . LYS A 1 112 ? -7.993 10.272 -0.813 1.00 98.56 112 LYS A O 1
ATOM 919 N N . GLN A 1 113 ? -6.817 9.012 -2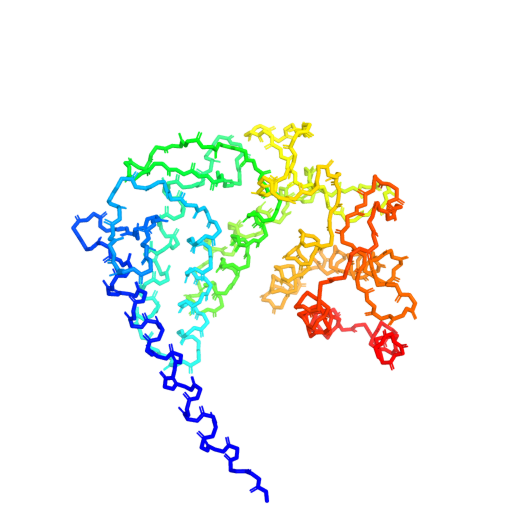.243 1.00 98.44 113 GLN A N 1
ATOM 920 C CA . GLN A 1 113 ? -7.544 7.779 -1.941 1.00 98.44 113 GLN A CA 1
ATOM 921 C C . GLN A 1 113 ? -6.866 7.066 -0.772 1.00 98.44 113 GLN A C 1
ATOM 923 O O . GLN A 1 113 ? -5.675 6.762 -0.876 1.00 98.44 113 GLN A O 1
ATOM 928 N N . THR A 1 114 ? -7.609 6.741 0.284 1.00 98.81 114 THR A N 1
ATOM 929 C CA . THR A 1 114 ? -7.095 6.029 1.465 1.00 98.81 114 THR A CA 1
ATOM 930 C C . THR A 1 114 ? -6.452 4.699 1.081 1.00 98.81 114 THR A C 1
ATOM 932 O O . THR A 1 114 ? -5.348 4.405 1.529 1.00 98.81 114 THR A O 1
ATOM 935 N N . TYR A 1 115 ? -7.071 3.958 0.154 1.00 98.75 115 TYR A N 1
ATOM 936 C CA . TYR A 1 115 ? -6.508 2.743 -0.445 1.00 98.75 115 TYR A CA 1
ATOM 937 C C . TYR A 1 115 ? -5.086 2.966 -0.983 1.00 98.75 115 TYR A C 1
ATOM 939 O O . TYR A 1 115 ? -4.153 2.236 -0.661 1.00 98.75 115 TYR A O 1
ATOM 947 N N . ALA A 1 116 ? -4.897 4.012 -1.793 1.00 98.69 116 ALA A N 1
ATOM 948 C CA . ALA A 1 116 ? -3.597 4.328 -2.371 1.00 98.69 116 ALA A CA 1
ATOM 949 C C . ALA A 1 116 ? -2.577 4.731 -1.302 1.00 98.69 116 ALA A C 1
ATOM 951 O O . ALA A 1 116 ? -1.424 4.306 -1.378 1.00 98.69 116 ALA A O 1
ATOM 952 N N . GLN A 1 117 ? -3.000 5.516 -0.304 1.00 98.94 117 GLN A N 1
ATOM 953 C CA . GLN A 1 117 ? -2.128 5.907 0.803 1.00 98.94 117 GLN A CA 1
ATOM 954 C C . GLN A 1 117 ? -1.655 4.675 1.586 1.00 98.94 117 GLN A C 1
ATOM 956 O O . GLN A 1 117 ? -0.460 4.541 1.839 1.00 98.94 117 GLN A O 1
ATOM 961 N N . ALA A 1 118 ? -2.557 3.732 1.877 1.00 98.94 118 ALA A N 1
ATOM 962 C CA . ALA A 1 118 ? -2.225 2.482 2.553 1.00 98.94 118 ALA A CA 1
ATOM 963 C C . ALA A 1 118 ? -1.174 1.668 1.778 1.00 98.94 118 ALA A C 1
ATOM 965 O O . ALA A 1 118 ? -0.186 1.224 2.357 1.00 98.94 118 ALA A O 1
ATOM 966 N N . PHE A 1 119 ? -1.301 1.556 0.451 1.00 98.94 119 PHE A N 1
ATOM 967 C CA . PHE A 1 119 ? -0.285 0.884 -0.369 1.00 98.94 119 PHE A CA 1
ATOM 968 C C . PHE A 1 119 ? 1.076 1.586 -0.342 1.00 98.94 119 PHE A C 1
ATOM 970 O O . PHE A 1 119 ? 2.108 0.914 -0.328 1.00 98.94 119 PHE A O 1
ATOM 977 N N . VAL A 1 120 ? 1.106 2.924 -0.349 1.00 98.94 120 VAL A N 1
ATOM 978 C CA . VAL A 1 120 ? 2.372 3.662 -0.217 1.00 98.94 120 VAL A CA 1
ATOM 979 C C . VAL A 1 120 ? 3.000 3.400 1.150 1.00 98.94 120 VAL A C 1
ATOM 981 O O . VAL A 1 120 ? 4.184 3.073 1.210 1.00 98.94 120 VAL A O 1
ATOM 984 N N . LEU A 1 121 ? 2.211 3.471 2.228 1.00 98.94 121 LEU A N 1
ATOM 985 C CA . LEU A 1 121 ? 2.653 3.147 3.585 1.00 98.94 121 LEU A CA 1
ATOM 986 C C . LEU A 1 121 ? 3.267 1.743 3.637 1.00 98.94 121 LEU A C 1
ATOM 988 O O . LEU A 1 121 ? 4.387 1.570 4.116 1.00 98.94 121 LEU A O 1
ATOM 992 N N . TYR A 1 122 ? 2.562 0.756 3.083 1.00 98.94 122 TYR A N 1
ATOM 993 C CA . TYR A 1 122 ? 2.995 -0.636 3.045 1.00 98.94 122 TYR A CA 1
ATOM 994 C C . TYR A 1 122 ? 4.319 -0.808 2.286 1.00 98.94 122 TYR A C 1
ATOM 996 O O . TYR A 1 122 ? 5.265 -1.412 2.799 1.00 98.94 122 TYR A O 1
ATOM 1004 N N . GLY A 1 123 ? 4.436 -0.200 1.100 1.00 98.88 123 GLY A N 1
ATOM 1005 C CA . GLY A 1 123 ? 5.667 -0.213 0.309 1.00 98.88 123 GLY A CA 1
ATOM 1006 C C . GLY A 1 123 ? 6.849 0.465 1.009 1.00 98.88 123 GLY A C 1
ATOM 1007 O O . GLY A 1 123 ? 7.958 -0.070 0.981 1.00 98.88 123 GLY A O 1
ATOM 1008 N N . LEU A 1 124 ? 6.625 1.603 1.677 1.00 98.94 124 LEU A N 1
ATOM 1009 C CA . LEU A 1 124 ? 7.652 2.297 2.462 1.00 98.94 124 LEU A CA 1
ATOM 1010 C C . LEU A 1 124 ? 8.133 1.450 3.645 1.00 98.94 124 LEU A C 1
ATOM 1012 O O . LEU A 1 124 ? 9.339 1.381 3.885 1.00 98.94 124 LEU A O 1
ATOM 1016 N N . CYS A 1 125 ? 7.220 0.768 4.344 1.00 98.88 125 CYS A N 1
ATOM 1017 C CA . CYS A 1 125 ? 7.573 -0.109 5.458 1.00 98.88 125 CYS A CA 1
ATOM 1018 C C . CYS A 1 125 ? 8.455 -1.280 5.003 1.00 98.88 125 CYS A C 1
ATOM 1020 O O . CYS A 1 125 ? 9.483 -1.562 5.624 1.00 98.88 125 CYS A O 1
ATOM 1022 N N . GLU A 1 126 ? 8.099 -1.938 3.896 1.00 98.69 126 GLU A N 1
ATOM 1023 C CA . GLU A 1 126 ? 8.894 -3.048 3.362 1.00 98.69 126 GLU A CA 1
ATOM 1024 C C . GLU A 1 126 ? 10.261 -2.578 2.855 1.00 98.69 126 GLU A C 1
ATOM 1026 O O . GLU A 1 126 ? 11.288 -3.216 3.098 1.00 98.69 126 GLU A O 1
ATOM 1031 N N . TYR A 1 127 ? 10.298 -1.412 2.207 1.00 98.81 127 TYR A N 1
ATOM 1032 C CA . TYR A 1 127 ? 11.544 -0.791 1.780 1.00 98.81 127 TYR A CA 1
ATOM 1033 C C . TYR A 1 127 ? 12.445 -0.437 2.965 1.00 98.81 127 TYR A C 1
ATOM 1035 O O . TYR A 1 127 ? 13.645 -0.723 2.924 1.00 98.81 127 TYR A O 1
ATOM 1043 N N . TYR A 1 128 ? 11.902 0.133 4.044 1.00 98.75 128 TYR A N 1
ATOM 1044 C CA . TYR A 1 128 ? 12.662 0.384 5.268 1.00 98.75 128 TYR A CA 1
ATOM 1045 C C . TYR A 1 128 ? 13.225 -0.914 5.854 1.00 98.75 128 TYR A C 1
ATOM 1047 O O . TYR A 1 128 ? 14.400 -0.966 6.226 1.00 98.75 128 TYR A O 1
ATOM 1055 N N . ALA A 1 129 ? 12.425 -1.985 5.887 1.00 97.81 129 ALA A N 1
ATOM 1056 C CA . ALA A 1 129 ? 12.833 -3.258 6.466 1.00 97.81 129 ALA A CA 1
ATOM 1057 C C . ALA A 1 129 ? 14.144 -3.788 5.859 1.00 97.81 129 ALA A C 1
ATOM 1059 O O . ALA A 1 129 ? 14.985 -4.297 6.610 1.00 97.81 129 ALA A O 1
ATOM 1060 N N . VAL A 1 130 ? 14.349 -3.593 4.550 1.00 97.25 130 VAL A N 1
ATOM 1061 C CA . VAL A 1 130 ? 15.557 -4.019 3.827 1.00 97.25 130 VAL A CA 1
ATOM 1062 C C . VAL A 1 130 ? 16.652 -2.957 3.725 1.00 97.25 130 VAL A C 1
ATOM 1064 O O . VAL A 1 130 ? 17.833 -3.288 3.810 1.00 97.25 130 VAL A O 1
ATOM 1067 N N . SER A 1 131 ? 16.291 -1.688 3.536 1.00 97.81 131 SER A N 1
ATOM 1068 C CA . SER A 1 131 ? 17.252 -0.613 3.251 1.00 97.81 131 SER A CA 1
ATOM 1069 C C . SER A 1 131 ? 17.802 0.069 4.501 1.00 97.81 131 SER A C 1
ATOM 1071 O O . SER A 1 131 ? 18.903 0.615 4.443 1.00 97.81 131 SER A O 1
ATOM 1073 N N . LYS A 1 132 ? 17.035 0.053 5.601 1.00 97.44 132 LYS A N 1
ATOM 1074 C CA . LYS A 1 132 ? 17.252 0.877 6.802 1.00 97.44 132 LYS A CA 1
ATOM 1075 C C . LYS A 1 132 ? 17.340 2.380 6.502 1.00 97.44 132 LYS A C 1
ATOM 1077 O O . LYS A 1 132 ? 18.018 3.123 7.202 1.00 97.44 132 LYS A O 1
ATOM 1082 N N . ASP A 1 133 ? 16.665 2.827 5.443 1.00 98.38 133 ASP A N 1
ATOM 1083 C CA . ASP A 1 133 ? 16.523 4.243 5.111 1.00 98.38 133 ASP A CA 1
ATOM 1084 C C . ASP A 1 133 ? 15.553 4.915 6.092 1.00 98.38 133 ASP A C 1
ATOM 1086 O O . ASP A 1 133 ? 14.336 4.836 5.930 1.00 98.38 133 ASP A O 1
ATOM 1090 N N . GLU A 1 134 ? 16.097 5.576 7.114 1.00 98.38 134 GLU A N 1
ATOM 1091 C CA . GLU A 1 134 ? 15.316 6.255 8.157 1.00 98.38 134 GLU A CA 1
ATOM 1092 C C . GLU A 1 134 ? 14.323 7.277 7.595 1.00 98.38 134 GLU A C 1
ATOM 1094 O O . GLU A 1 134 ? 13.244 7.453 8.160 1.00 98.38 134 GLU A O 1
ATOM 1099 N N . LYS A 1 135 ? 14.614 7.889 6.437 1.00 98.12 135 LYS A N 1
ATOM 1100 C CA . LYS A 1 135 ? 13.654 8.793 5.803 1.00 98.12 135 LYS A CA 1
ATOM 1101 C C . LYS A 1 135 ? 12.379 8.050 5.406 1.00 98.12 135 LYS A C 1
ATOM 1103 O O . LYS A 1 135 ? 11.294 8.581 5.595 1.00 98.12 135 LYS A O 1
ATOM 1108 N N . ALA A 1 136 ? 12.486 6.827 4.883 1.00 98.69 136 ALA A N 1
ATOM 1109 C CA . ALA A 1 136 ? 11.309 6.042 4.512 1.00 98.69 136 ALA A CA 1
ATOM 1110 C C . ALA A 1 136 ? 10.443 5.682 5.728 1.00 98.69 136 ALA A C 1
ATOM 1112 O O . ALA A 1 136 ? 9.220 5.657 5.612 1.00 98.69 136 ALA A O 1
ATOM 1113 N N . LEU A 1 137 ? 11.063 5.446 6.890 1.00 98.81 137 LEU A N 1
ATOM 1114 C CA . LEU A 1 137 ? 10.330 5.236 8.136 1.00 98.81 137 LEU A CA 1
ATOM 1115 C C . LEU A 1 137 ? 9.629 6.519 8.602 1.00 98.81 137 LEU A C 1
ATOM 1117 O O . LEU A 1 137 ? 8.461 6.464 8.982 1.00 98.81 137 LEU A O 1
ATOM 1121 N N . THR A 1 138 ? 10.309 7.669 8.546 1.00 98.69 138 THR A N 1
ATOM 1122 C CA . THR A 1 138 ? 9.688 8.972 8.835 1.00 98.69 138 THR A CA 1
ATOM 1123 C C . THR A 1 138 ? 8.502 9.234 7.909 1.00 98.69 138 THR A C 1
ATOM 1125 O O . THR A 1 138 ? 7.407 9.486 8.400 1.00 98.69 138 THR A O 1
ATOM 1128 N N . ASP A 1 139 ? 8.688 9.073 6.595 1.00 98.62 139 ASP A N 1
ATOM 1129 C CA . ASP A 1 139 ? 7.638 9.269 5.589 1.00 98.62 139 ASP A CA 1
ATOM 1130 C C . ASP A 1 139 ? 6.432 8.333 5.847 1.00 98.62 139 ASP A C 1
ATOM 1132 O O . ASP A 1 139 ? 5.279 8.731 5.676 1.00 98.62 139 ASP A O 1
ATOM 1136 N N . ALA A 1 140 ? 6.672 7.088 6.285 1.00 98.88 140 ALA A N 1
ATOM 1137 C CA . ALA A 1 140 ? 5.609 6.146 6.638 1.00 98.88 140 ALA A CA 1
ATOM 1138 C C . ALA A 1 140 ? 4.847 6.572 7.904 1.00 98.88 140 ALA A C 1
ATOM 1140 O O . ALA A 1 140 ? 3.620 6.543 7.917 1.00 98.88 140 ALA A O 1
ATOM 1141 N N . LEU A 1 141 ? 5.540 6.998 8.962 1.00 98.88 141 LEU A N 1
ATOM 1142 C CA . LEU A 1 141 ? 4.891 7.465 10.193 1.00 98.88 141 LEU A CA 1
ATOM 1143 C C . LEU A 1 141 ? 4.081 8.751 9.965 1.00 98.88 141 LEU A C 1
ATOM 1145 O O . LEU A 1 141 ? 2.967 8.864 10.472 1.00 98.88 141 LEU A O 1
ATOM 1149 N N . GLU A 1 142 ? 4.592 9.682 9.158 1.00 98.62 142 GLU A N 1
ATOM 1150 C CA . GLU A 1 142 ? 3.857 10.891 8.768 1.00 98.62 142 GLU A CA 1
ATOM 1151 C C . GLU A 1 142 ? 2.599 10.554 7.958 1.00 98.62 142 GLU A C 1
ATOM 1153 O O . GLU A 1 142 ? 1.534 11.135 8.181 1.00 98.62 142 GLU A O 1
ATOM 1158 N N . LEU A 1 143 ? 2.686 9.585 7.040 1.00 98.88 143 LEU A N 1
ATOM 1159 C CA . LEU A 1 143 ? 1.528 9.149 6.264 1.00 98.88 143 LEU A CA 1
ATOM 1160 C C . LEU A 1 143 ? 0.491 8.412 7.125 1.00 98.88 143 LEU A C 1
ATOM 1162 O O . LEU A 1 143 ? -0.707 8.616 6.926 1.00 98.88 143 LEU A O 1
ATOM 1166 N N . PHE A 1 144 ? 0.931 7.615 8.103 1.00 98.94 144 PHE A N 1
ATOM 1167 C CA . PHE A 1 144 ? 0.055 7.045 9.129 1.00 98.94 144 PHE A CA 1
ATOM 1168 C C . PHE A 1 144 ? -0.711 8.152 9.866 1.00 98.94 144 PHE A C 1
ATOM 1170 O O . PHE A 1 144 ? -1.939 8.111 9.903 1.00 98.94 144 PHE A O 1
ATOM 1177 N N . ASP A 1 145 ? -0.013 9.173 10.373 1.00 98.81 145 ASP A N 1
ATOM 1178 C CA . ASP A 1 145 ? -0.646 10.274 11.107 1.00 98.81 145 ASP A CA 1
ATOM 1179 C C . ASP A 1 145 ? -1.653 11.041 10.225 1.00 98.81 145 ASP A C 1
ATOM 1181 O O . ASP A 1 145 ? -2.747 11.373 10.683 1.00 98.81 145 ASP A O 1
ATOM 1185 N N . LEU A 1 146 ? -1.346 11.274 8.941 1.00 98.56 146 LEU A N 1
ATOM 1186 C CA . LEU A 1 146 ? -2.288 11.892 7.995 1.00 98.56 146 LEU A CA 1
ATOM 1187 C C . LEU A 1 146 ? -3.560 11.054 7.803 1.00 98.56 146 LEU A C 1
ATOM 1189 O O . LEU A 1 146 ? -4.667 11.599 7.812 1.00 98.56 146 LEU A O 1
ATOM 1193 N N . MET A 1 147 ? -3.420 9.736 7.652 1.00 98.81 147 MET A N 1
ATOM 1194 C CA . MET A 1 147 ? -4.563 8.829 7.533 1.00 98.81 147 MET A CA 1
ATOM 1195 C C . MET A 1 147 ? -5.411 8.822 8.812 1.00 98.81 147 MET A C 1
ATOM 1197 O O . MET A 1 147 ? -6.635 8.898 8.729 1.00 98.81 147 MET A O 1
ATOM 1201 N N . GLU A 1 148 ? -4.796 8.830 9.993 1.00 98.81 148 GLU A N 1
ATOM 1202 C CA . GLU A 1 148 ? -5.520 8.911 11.270 1.00 98.81 148 GLU A CA 1
ATOM 1203 C C . GLU A 1 148 ? -6.244 10.256 11.461 1.00 98.81 148 GLU A C 1
ATOM 1205 O O . GLU A 1 148 ? -7.323 10.320 12.057 1.00 98.81 148 GLU A O 1
ATOM 1210 N N . ILE A 1 149 ? -5.675 11.356 10.957 1.00 98.50 149 ILE A N 1
ATOM 1211 C CA . ILE A 1 149 ? -6.282 12.690 11.054 1.00 98.50 149 ILE A CA 1
ATOM 1212 C C . ILE A 1 149 ? -7.479 12.824 10.111 1.00 98.50 149 ILE A C 1
ATOM 1214 O O . ILE A 1 149 ? -8.523 13.335 10.526 1.00 98.50 149 ILE A O 1
ATOM 1218 N N . HIS A 1 150 ? -7.317 12.405 8.855 1.00 98.38 150 HIS A N 1
ATOM 1219 C CA . HIS A 1 150 ? -8.267 12.713 7.786 1.00 98.38 150 HIS A CA 1
ATOM 1220 C C . HIS A 1 150 ? -9.194 11.550 7.432 1.00 98.38 150 HIS A C 1
ATOM 1222 O O . HIS A 1 150 ? -10.337 11.791 7.047 1.00 98.38 150 HIS A O 1
ATOM 1228 N N . SER A 1 151 ? -8.707 10.309 7.537 1.00 98.31 151 SER A N 1
ATOM 1229 C CA . SER A 1 151 ? -9.372 9.111 7.005 1.00 98.31 151 SER A CA 1
ATOM 1230 C C . SER A 1 151 ? -10.157 8.301 8.031 1.00 98.31 151 SER A C 1
ATOM 1232 O O . SER A 1 151 ? -11.158 7.684 7.669 1.00 98.31 151 SER A O 1
ATOM 1234 N N . LEU A 1 152 ? -9.739 8.323 9.297 1.00 98.62 152 LEU A N 1
ATOM 1235 C CA . LEU A 1 152 ? -10.399 7.596 10.380 1.00 98.62 152 LEU A CA 1
ATOM 1236 C C . LEU A 1 152 ? -11.800 8.157 10.681 1.00 98.62 152 LEU A C 1
ATOM 1238 O O . LEU A 1 152 ? -11.964 9.334 11.014 1.00 98.62 152 LEU A O 1
ATOM 1242 N N . ASP A 1 153 ? -12.805 7.283 10.670 1.00 98.25 153 ASP A N 1
ATOM 1243 C CA . ASP A 1 153 ? -14.107 7.560 11.267 1.00 98.25 153 ASP A CA 1
ATOM 1244 C C . ASP A 1 153 ? -14.022 7.397 12.791 1.00 98.25 153 ASP A C 1
ATOM 1246 O O . ASP A 1 153 ? -13.978 6.289 13.327 1.00 98.25 153 ASP A O 1
ATOM 1250 N N . LYS A 1 154 ? -14.020 8.525 13.502 1.00 96.06 154 LYS A N 1
ATOM 1251 C CA . LYS A 1 154 ? -13.926 8.560 14.969 1.00 96.06 154 LYS A CA 1
ATOM 1252 C C . LYS A 1 154 ? -15.222 8.157 15.679 1.00 96.06 154 LYS A C 1
ATOM 1254 O O . LYS A 1 154 ? -15.185 7.939 16.886 1.00 96.06 154 LYS A O 1
ATOM 1259 N N . GLU A 1 155 ? -16.349 8.092 14.969 1.00 96.50 155 GLU A N 1
ATOM 1260 C CA . GLU A 1 155 ? -17.650 7.729 15.537 1.00 96.50 155 GLU A CA 1
ATOM 1261 C C . GLU A 1 155 ? -17.893 6.220 15.442 1.00 96.50 155 GLU A C 1
ATOM 1263 O O . GLU A 1 155 ? -18.189 5.576 16.449 1.00 96.50 155 GLU A O 1
ATOM 1268 N N . PHE A 1 156 ? -17.722 5.639 14.249 1.00 96.88 156 PHE A N 1
ATOM 1269 C CA . PHE A 1 156 ? -18.035 4.224 13.998 1.00 96.88 156 PHE A CA 1
ATOM 1270 C C . PHE A 1 156 ? -16.817 3.336 13.723 1.00 96.88 156 PHE A C 1
ATOM 1272 O O . PHE A 1 156 ? -16.980 2.128 13.522 1.00 96.88 156 PHE A O 1
ATOM 1279 N N . GLY A 1 157 ? -15.609 3.900 13.716 1.00 97.62 157 GLY A N 1
ATOM 1280 C CA . GLY A 1 157 ? -14.380 3.178 13.407 1.00 97.62 157 GLY A CA 1
ATOM 1281 C C . GLY A 1 157 ? -14.202 2.869 11.918 1.00 97.62 157 GLY A C 1
ATOM 1282 O O . GLY A 1 157 ? -15.119 3.025 11.099 1.00 97.62 157 GLY A O 1
ATOM 1283 N N . GLY A 1 158 ? -12.992 2.401 11.604 1.00 98.31 158 GLY A N 1
ATOM 1284 C CA . GLY A 1 158 ? -12.471 2.179 10.256 1.00 98.31 158 GLY A CA 1
ATOM 1285 C C . GLY A 1 158 ? -12.317 3.469 9.458 1.00 98.31 158 GLY A C 1
ATOM 1286 O O . GLY A 1 158 ? -12.347 4.565 10.013 1.00 98.31 158 GLY A O 1
ATOM 1287 N N . TYR A 1 159 ? -12.112 3.335 8.154 1.00 98.69 159 TYR A N 1
ATOM 1288 C CA . TYR A 1 159 ? -11.604 4.416 7.318 1.00 98.69 159 TYR A CA 1
ATOM 1289 C C . TYR A 1 159 ? -12.532 4.704 6.146 1.00 98.69 159 TYR A C 1
ATOM 1291 O O . TYR A 1 159 ? -13.040 3.782 5.499 1.00 98.69 159 TYR A O 1
ATOM 1299 N N . PHE A 1 160 ? -12.732 5.993 5.873 1.00 98.50 160 PHE A N 1
ATOM 1300 C CA . PHE A 1 160 ? -13.410 6.459 4.671 1.00 98.50 160 PHE A CA 1
ATOM 1301 C C . PHE A 1 160 ? -12.480 6.404 3.452 1.00 98.50 160 PHE A C 1
ATOM 1303 O O . PHE A 1 160 ? -11.257 6.314 3.559 1.00 98.50 160 PHE A O 1
ATOM 1310 N N . GLU A 1 161 ? -13.085 6.464 2.273 1.00 98.06 161 GLU A N 1
ATOM 1311 C CA . GLU A 1 161 ? -12.458 6.061 1.015 1.00 98.06 161 GLU A CA 1
ATOM 1312 C C . GLU A 1 161 ? -11.555 7.110 0.340 1.00 98.06 161 GLU A C 1
ATOM 1314 O O . GLU A 1 161 ? -10.451 6.773 -0.104 1.00 98.06 161 GLU A O 1
ATOM 1319 N N . ALA A 1 162 ? -12.011 8.363 0.193 1.00 97.69 162 ALA A N 1
ATOM 1320 C CA . ALA A 1 162 ? -11.351 9.322 -0.697 1.00 97.69 162 ALA A CA 1
ATOM 1321 C C . ALA A 1 162 ? -11.583 10.801 -0.365 1.00 97.69 162 ALA A C 1
ATOM 1323 O O . ALA A 1 162 ? -12.646 11.205 0.115 1.00 97.69 162 ALA A O 1
ATOM 1324 N N . TYR A 1 163 ? -10.591 11.614 -0.736 1.00 98.56 163 TYR A N 1
ATOM 1325 C CA . TYR A 1 163 ? -10.539 13.048 -0.470 1.00 98.56 163 TYR A CA 1
ATOM 1326 C C . TYR A 1 163 ? -10.013 13.850 -1.665 1.00 98.56 163 TYR A C 1
ATOM 1328 O O . TYR A 1 163 ? -9.319 13.322 -2.538 1.00 98.56 163 TYR A O 1
ATOM 1336 N N . THR A 1 164 ? -10.296 15.153 -1.678 1.00 98.44 164 THR A N 1
ATOM 1337 C CA . THR A 1 164 ? -9.598 16.133 -2.514 1.00 98.44 164 THR A CA 1
ATOM 1338 C C . THR A 1 164 ? -8.112 16.171 -2.156 1.00 98.44 164 THR A C 1
ATOM 1340 O O . THR A 1 164 ? -7.663 15.567 -1.178 1.00 98.44 164 THR A O 1
ATOM 1343 N N . GLN A 1 165 ? -7.332 16.913 -2.938 1.00 98.19 165 GLN A N 1
ATOM 1344 C CA . GLN A 1 165 ? -5.916 17.122 -2.662 1.00 98.19 165 GLN A CA 1
ATOM 1345 C C . GLN A 1 165 ? -5.667 17.713 -1.257 1.00 98.19 165 GLN A C 1
ATOM 1347 O O . GLN A 1 165 ? -4.717 17.313 -0.584 1.00 98.19 165 GLN A O 1
ATOM 1352 N N . GLU A 1 166 ? -6.555 18.599 -0.807 1.00 98.31 166 GLU A N 1
ATOM 1353 C CA . GLU A 1 166 ? -6.552 19.303 0.483 1.00 98.31 166 GLU A CA 1
ATOM 1354 C C . GLU A 1 166 ? -7.257 18.519 1.604 1.00 98.31 166 GLU A C 1
ATOM 1356 O O . GLU A 1 166 ? -7.627 19.095 2.625 1.00 98.31 166 GLU A O 1
ATOM 1361 N N . TRP A 1 167 ? -7.483 17.216 1.416 1.00 98.19 167 TRP A N 1
ATOM 1362 C CA . TRP A 1 167 ? -8.105 16.336 2.411 1.00 98.19 167 TRP A CA 1
ATOM 1363 C C . TRP A 1 167 ? -9.560 16.678 2.773 1.00 98.19 167 TRP A C 1
ATOM 1365 O O . TRP A 1 167 ? -10.026 16.381 3.874 1.00 98.19 167 TRP A O 1
ATOM 1375 N N . THR A 1 168 ? -10.316 17.258 1.838 1.00 97.75 168 THR A N 1
ATOM 1376 C CA . THR A 1 168 ? -11.777 17.391 1.974 1.00 97.75 168 THR A CA 1
ATOM 1377 C C . THR A 1 168 ? -12.460 16.148 1.413 1.00 97.75 168 THR A C 1
ATOM 1379 O O . THR A 1 168 ? -12.103 15.699 0.330 1.00 97.75 168 THR A O 1
ATOM 1382 N N . GLN A 1 169 ? -13.420 15.562 2.129 1.00 95.31 169 GLN A N 1
ATOM 1383 C CA . GLN A 1 169 ? -14.080 14.326 1.691 1.00 95.31 169 GLN A CA 1
ATOM 1384 C C . GLN A 1 169 ? -14.796 14.516 0.342 1.00 95.31 169 GLN A C 1
ATOM 1386 O O . GLN A 1 169 ? -15.458 15.531 0.129 1.00 95.31 169 GLN A O 1
ATOM 1391 N N . LEU A 1 170 ? -14.646 13.544 -0.563 1.00 94.94 170 LEU A N 1
ATOM 1392 C CA . LEU A 1 170 ? -15.299 13.549 -1.876 1.00 94.94 170 LEU A CA 1
ATOM 1393 C C . LEU A 1 170 ? -16.688 12.904 -1.828 1.00 94.94 170 LEU A C 1
ATOM 1395 O O . LEU A 1 170 ? -16.934 12.004 -1.026 1.00 94.94 170 LEU A O 1
ATOM 1399 N N . ASP A 1 171 ? -17.559 13.319 -2.751 1.00 92.75 171 ASP A N 1
ATOM 1400 C CA . ASP A 1 171 ? -18.852 12.665 -2.987 1.00 92.75 171 ASP A CA 1
ATOM 1401 C C . ASP A 1 171 ? -18.704 11.376 -3.810 1.00 92.75 171 ASP A C 1
ATOM 1403 O O . ASP A 1 171 ? -19.405 10.401 -3.551 1.00 92.75 171 ASP A O 1
ATOM 1407 N N . ASP A 1 172 ? -17.804 11.363 -4.803 1.00 93.50 172 ASP A N 1
ATOM 1408 C CA . ASP A 1 172 ? -17.440 10.164 -5.567 1.00 93.50 172 ASP A CA 1
ATOM 1409 C C . ASP A 1 172 ? -16.117 9.605 -5.052 1.00 93.50 172 ASP A C 1
ATOM 1411 O O . ASP A 1 172 ? -15.046 10.186 -5.259 1.00 93.50 172 ASP A O 1
ATOM 1415 N N . VAL A 1 173 ? -16.207 8.474 -4.364 1.00 92.25 173 VAL A N 1
ATOM 1416 C CA . VAL A 1 173 ? -15.082 7.863 -3.658 1.00 92.25 173 VAL A CA 1
ATOM 1417 C C . VAL A 1 173 ? -14.630 6.538 -4.267 1.00 92.25 173 VAL A C 1
ATOM 1419 O O . VAL A 1 173 ? -13.763 5.862 -3.714 1.00 92.25 173 VAL A O 1
ATOM 1422 N N . ARG A 1 174 ? -15.186 6.164 -5.422 1.00 92.19 174 ARG A N 1
ATOM 1423 C CA . ARG A 1 174 ? -14.914 4.879 -6.075 1.00 92.19 174 ARG A CA 1
ATOM 1424 C C . ARG A 1 174 ? -13.452 4.736 -6.511 1.00 92.19 174 ARG A C 1
ATOM 1426 O O . ARG A 1 174 ? -12.804 5.702 -6.938 1.00 92.19 174 ARG A O 1
ATOM 1433 N N . LEU A 1 175 ? -12.947 3.502 -6.455 1.00 87.12 175 LEU A N 1
ATOM 1434 C CA . LEU A 1 175 ? -11.635 3.132 -7.002 1.00 87.12 175 LEU A CA 1
ATOM 1435 C C . LEU A 1 175 ? -11.693 3.001 -8.529 1.00 87.12 175 LEU A C 1
ATOM 1437 O O . LEU A 1 175 ? -10.768 3.424 -9.221 1.00 87.12 175 LEU A O 1
ATOM 1441 N N . SER A 1 176 ? -12.796 2.461 -9.048 1.00 86.56 176 SER A N 1
ATOM 1442 C CA . SER A 1 176 ? -13.046 2.248 -10.470 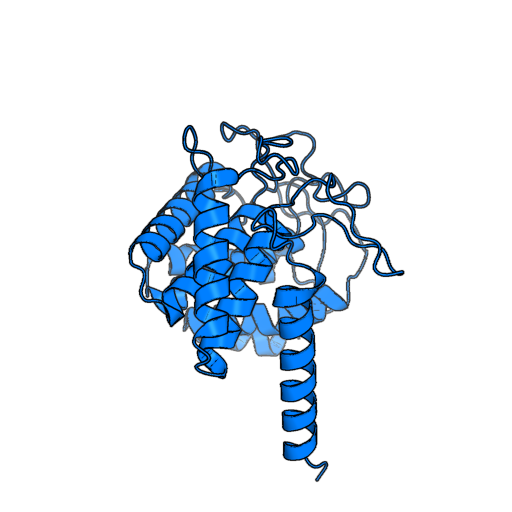1.00 86.56 176 SER A CA 1
ATOM 1443 C C . SER A 1 176 ? -14.536 2.416 -10.828 1.00 86.56 176 SER A C 1
ATOM 1445 O O . SER A 1 176 ? -15.393 2.432 -9.943 1.00 86.56 176 SER A O 1
ATOM 1447 N N . PRO A 1 177 ? -14.893 2.514 -12.124 1.00 82.69 177 PRO A N 1
ATOM 1448 C CA . PRO A 1 177 ? -16.288 2.677 -12.546 1.00 82.69 177 PRO A CA 1
ATOM 1449 C C . PRO A 1 177 ? -17.233 1.532 -12.159 1.00 82.69 177 PRO A C 1
ATOM 1451 O O . PRO A 1 177 ? -18.445 1.737 -12.189 1.00 82.69 177 PRO A O 1
ATOM 1454 N N . VAL A 1 178 ? -16.704 0.345 -11.840 1.00 84.50 178 VAL A N 1
ATOM 1455 C CA . VAL 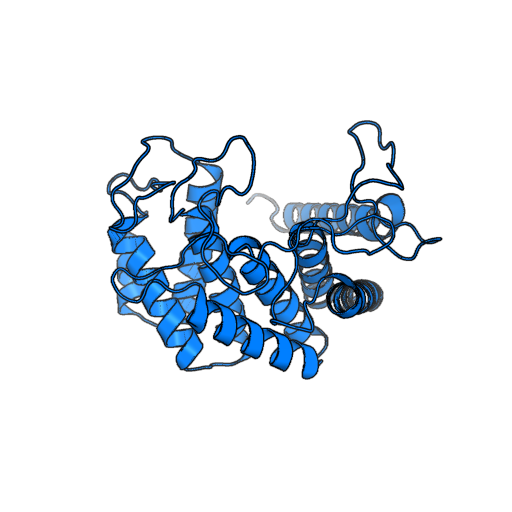A 1 178 ? -17.507 -0.832 -11.466 1.00 84.50 178 VAL A CA 1
ATOM 1456 C C . VAL A 1 178 ? -17.761 -0.932 -9.960 1.00 84.50 178 VAL A C 1
ATOM 1458 O O . VAL A 1 178 ? -18.602 -1.725 -9.549 1.00 84.50 178 VAL A O 1
ATOM 1461 N N . ASP A 1 179 ? -17.075 -0.125 -9.146 1.00 85.06 179 ASP A N 1
ATOM 1462 C CA . ASP A 1 179 ? -17.250 -0.124 -7.693 1.00 85.06 179 ASP A CA 1
ATOM 1463 C C . ASP A 1 179 ? -18.489 0.670 -7.269 1.00 85.06 179 ASP A C 1
ATOM 1465 O O . ASP A 1 179 ? -18.920 1.614 -7.943 1.00 85.06 179 ASP A O 1
ATOM 1469 N N . GLN A 1 180 ? -19.045 0.327 -6.106 1.00 86.12 180 GLN A N 1
ATOM 1470 C CA . GLN A 1 180 ? -20.139 1.097 -5.527 1.00 86.12 180 GLN A CA 1
ATOM 1471 C C . GLN A 1 180 ? -19.630 2.373 -4.859 1.00 86.12 180 GLN A C 1
ATOM 1473 O O . GLN A 1 180 ? -18.579 2.390 -4.218 1.00 86.12 180 GLN A O 1
ATOM 1478 N N . ASN A 1 181 ? -20.392 3.460 -4.997 1.00 94.19 181 ASN A N 1
ATOM 1479 C CA . ASN A 1 181 ? -20.047 4.745 -4.397 1.00 94.19 181 ASN A CA 1
ATOM 1480 C C . ASN A 1 181 ? -20.490 4.809 -2.929 1.00 94.19 181 ASN A C 1
ATOM 1482 O O . ASN A 1 181 ? -21.416 5.538 -2.569 1.00 94.19 181 ASN A O 1
ATOM 1486 N N . ASN A 1 182 ? -19.855 3.987 -2.100 1.00 94.75 182 ASN A N 1
ATOM 1487 C CA . ASN A 1 182 ? -20.133 3.880 -0.677 1.00 94.75 182 ASN A CA 1
ATOM 1488 C C . ASN A 1 182 ? -19.026 4.529 0.152 1.00 94.75 182 ASN A C 1
ATOM 1490 O O . ASN A 1 182 ? -17.858 4.431 -0.212 1.00 94.75 182 ASN A O 1
ATOM 1494 N N . PRO A 1 183 ? -19.361 5.161 1.290 1.00 95.50 183 PRO A N 1
ATOM 1495 C CA . PRO A 1 183 ? -18.378 5.861 2.110 1.00 95.50 183 PRO A CA 1
ATOM 1496 C C . PRO A 1 183 ? -17.325 4.933 2.723 1.00 95.50 183 PRO A C 1
ATOM 1498 O O . PRO A 1 183 ? -16.262 5.425 3.093 1.00 95.50 183 PRO A O 1
ATOM 1501 N N . LYS A 1 184 ? -17.620 3.634 2.864 1.00 97.81 184 LYS A N 1
ATOM 1502 C CA . LYS A 1 184 ? -16.713 2.621 3.407 1.00 97.81 184 LYS A CA 1
ATOM 1503 C C . LYS A 1 184 ? -16.818 1.324 2.610 1.00 97.81 184 LYS A C 1
ATOM 1505 O O . LYS A 1 184 ? -17.919 0.871 2.286 1.00 97.81 184 LYS A O 1
ATOM 1510 N N . SER A 1 185 ? -15.678 0.692 2.372 1.00 97.62 185 SER A N 1
ATOM 1511 C CA . SER A 1 185 ? -15.569 -0.645 1.800 1.00 97.62 185 SER A CA 1
ATOM 1512 C C . SER A 1 185 ? -14.658 -1.530 2.641 1.00 97.62 185 SER A C 1
ATOM 1514 O O . SER A 1 185 ? -13.727 -1.060 3.305 1.00 97.62 185 SER A O 1
ATOM 1516 N N . MET A 1 186 ? -14.905 -2.836 2.571 1.00 97.25 186 MET A N 1
ATOM 1517 C CA . MET A 1 186 ? -13.989 -3.836 3.111 1.00 97.25 186 MET A CA 1
ATOM 1518 C C . MET A 1 186 ? -12.614 -3.719 2.456 1.00 97.25 186 MET A C 1
ATOM 1520 O O . MET A 1 186 ? -11.615 -3.744 3.162 1.00 97.25 186 MET A O 1
ATOM 1524 N N . ASN A 1 187 ? -12.563 -3.510 1.138 1.00 97.31 187 ASN A N 1
ATOM 1525 C CA . ASN A 1 187 ? -11.322 -3.520 0.366 1.00 97.31 187 ASN A CA 1
ATOM 1526 C C . ASN A 1 187 ? -10.319 -2.459 0.857 1.00 97.31 187 ASN A C 1
ATOM 1528 O O . ASN A 1 187 ? -9.175 -2.765 1.186 1.00 97.31 187 ASN A O 1
ATOM 1532 N N . THR A 1 188 ? -10.757 -1.206 1.001 1.00 98.31 188 THR A N 1
ATOM 1533 C CA . THR A 1 188 ? -9.890 -0.146 1.537 1.00 98.31 188 THR A CA 1
ATOM 1534 C C . THR A 1 188 ? -9.474 -0.427 2.973 1.00 98.31 188 THR A C 1
ATOM 1536 O O . THR A 1 188 ? -8.297 -0.296 3.302 1.00 98.31 188 THR A O 1
ATOM 1539 N N . ASN A 1 189 ? -10.402 -0.864 3.825 1.00 98.75 189 ASN A N 1
ATOM 1540 C CA . ASN A 1 189 ? -10.095 -1.158 5.223 1.00 98.75 189 ASN A CA 1
ATOM 1541 C C . ASN A 1 189 ? -9.151 -2.368 5.374 1.00 98.75 189 ASN A C 1
ATOM 1543 O O . ASN A 1 189 ? -8.325 -2.371 6.283 1.00 98.75 189 ASN A O 1
ATOM 1547 N N . LEU A 1 190 ? -9.198 -3.343 4.461 1.00 98.75 190 LEU A N 1
ATOM 1548 C CA . LEU A 1 190 ? -8.283 -4.487 4.433 1.00 98.75 190 LEU A CA 1
ATOM 1549 C C . LEU A 1 190 ? -6.849 -4.041 4.168 1.00 98.75 190 LEU A C 1
ATOM 1551 O O . LEU A 1 190 ? -5.938 -4.443 4.886 1.00 98.75 190 LEU A O 1
ATOM 1555 N N . HIS A 1 191 ? -6.642 -3.153 3.198 1.00 98.81 191 HIS A N 1
ATOM 1556 C CA . HIS A 1 191 ? -5.292 -2.679 2.902 1.00 98.81 191 HIS A CA 1
ATOM 1557 C C . HIS A 1 191 ? -4.771 -1.658 3.919 1.00 98.81 191 HIS A C 1
ATOM 1559 O O . HIS A 1 191 ? -3.561 -1.569 4.115 1.00 98.81 191 HIS A O 1
ATOM 1565 N N . VAL A 1 192 ? -5.642 -0.934 4.639 1.00 98.94 192 VAL A N 1
ATOM 1566 C CA . VAL A 1 192 ? -5.207 -0.188 5.836 1.00 98.94 192 VAL A CA 1
ATOM 1567 C C . VAL A 1 192 ? -4.717 -1.158 6.916 1.00 98.94 192 VAL A C 1
ATOM 1569 O O . VAL A 1 192 ? -3.650 -0.936 7.487 1.00 98.94 192 VAL A O 1
ATOM 1572 N N . LEU A 1 193 ? -5.442 -2.259 7.150 1.00 98.88 193 LEU A N 1
ATOM 1573 C CA . LEU A 1 193 ? -5.052 -3.305 8.100 1.00 98.88 193 LEU A CA 1
ATOM 1574 C C . LEU A 1 193 ? -3.709 -3.937 7.718 1.00 98.88 193 LEU A C 1
ATOM 1576 O O . LEU A 1 193 ? -2.822 -4.036 8.567 1.00 98.88 193 LEU A O 1
ATOM 1580 N N . GLU A 1 194 ? -3.519 -4.290 6.448 1.00 98.88 194 GLU A N 1
ATOM 1581 C CA . GLU A 1 194 ? -2.258 -4.817 5.910 1.00 98.88 194 GLU A CA 1
ATOM 1582 C C . GLU A 1 194 ? -1.090 -3.843 6.143 1.00 98.88 194 GLU A C 1
ATOM 1584 O O . GLU A 1 194 ? -0.050 -4.202 6.707 1.00 98.88 194 GLU A O 1
ATOM 1589 N N . ALA A 1 195 ? -1.276 -2.575 5.774 1.00 98.94 195 ALA A N 1
ATOM 1590 C CA . ALA A 1 195 ? -0.240 -1.562 5.889 1.00 98.94 195 ALA A CA 1
ATOM 1591 C C . ALA A 1 195 ? 0.135 -1.280 7.356 1.00 98.94 195 ALA A C 1
ATOM 1593 O O . ALA A 1 195 ? 1.319 -1.187 7.696 1.00 98.94 195 ALA A O 1
ATOM 1594 N N . TYR A 1 196 ? -0.858 -1.189 8.245 1.00 98.94 196 TYR A N 1
ATOM 1595 C CA . TYR A 1 196 ? -0.647 -0.919 9.671 1.00 98.94 196 TYR A CA 1
ATOM 1596 C C . TYR A 1 196 ? -0.029 -2.113 10.394 1.00 98.94 196 TYR A C 1
ATOM 1598 O O . TYR A 1 196 ? 0.821 -1.916 11.263 1.00 98.94 196 TYR A O 1
ATOM 1606 N N . THR A 1 197 ? -0.378 -3.338 9.995 1.00 98.88 197 THR A N 1
ATOM 1607 C CA . THR A 1 197 ? 0.298 -4.562 10.451 1.00 98.88 197 THR A CA 1
ATOM 1608 C C . THR A 1 197 ? 1.785 -4.469 10.168 1.00 98.88 197 THR A C 1
ATOM 1610 O O . THR A 1 197 ? 2.616 -4.614 11.072 1.00 98.88 197 THR A O 1
ATOM 1613 N N . ARG A 1 198 ? 2.144 -4.110 8.930 1.00 98.75 198 ARG A N 1
ATOM 1614 C CA . ARG A 1 198 ? 3.552 -3.998 8.575 1.00 98.75 198 ARG A CA 1
ATOM 1615 C C . ARG A 1 198 ? 4.257 -2.880 9.330 1.00 98.75 198 ARG A C 1
ATOM 1617 O O . ARG A 1 198 ? 5.341 -3.124 9.860 1.00 98.75 198 ARG A O 1
ATOM 1624 N N . LEU A 1 199 ? 3.646 -1.702 9.442 1.00 98.88 199 LEU A N 1
ATOM 1625 C CA . LEU A 1 199 ? 4.211 -0.582 10.195 1.00 98.88 199 LEU A CA 1
ATOM 1626 C C . LEU A 1 199 ? 4.423 -0.933 11.676 1.00 98.88 199 LEU A C 1
ATOM 1628 O O . LEU A 1 199 ? 5.480 -0.634 12.238 1.00 98.88 199 LEU A O 1
ATOM 1632 N N . LEU A 1 200 ? 3.463 -1.612 12.310 1.00 98.88 200 LEU A N 1
ATOM 1633 C CA . LEU A 1 200 ? 3.598 -2.071 13.691 1.00 98.88 200 LEU A CA 1
ATOM 1634 C C . LEU A 1 200 ? 4.762 -3.054 13.830 1.00 98.88 200 LEU A C 1
ATOM 1636 O O . LEU A 1 200 ? 5.588 -2.889 14.724 1.00 98.88 200 LEU A O 1
ATOM 1640 N N . SER A 1 201 ? 4.873 -4.026 12.921 1.00 98.31 201 SER A N 1
ATOM 1641 C CA . SER A 1 201 ? 5.914 -5.060 12.983 1.00 98.31 201 SER A CA 1
ATOM 1642 C C . SER A 1 201 ? 7.344 -4.497 12.957 1.00 98.31 201 SER A C 1
ATOM 1644 O O . SER A 1 201 ? 8.249 -5.094 13.538 1.00 98.31 201 SER A O 1
ATOM 1646 N N . ILE A 1 202 ? 7.561 -3.348 12.302 1.00 98.12 202 ILE A N 1
ATOM 1647 C CA . ILE A 1 202 ? 8.887 -2.719 12.190 1.00 98.12 202 ILE A CA 1
ATOM 1648 C C . ILE A 1 202 ? 9.149 -1.649 13.258 1.00 98.12 202 ILE A C 1
ATOM 1650 O O . ILE A 1 202 ? 10.309 -1.312 13.482 1.00 98.12 202 ILE A O 1
ATOM 1654 N N . THR A 1 203 ? 8.109 -1.109 13.904 1.00 98.25 203 THR A N 1
ATOM 1655 C CA . THR A 1 203 ? 8.247 0.019 14.846 1.00 98.25 203 THR A CA 1
ATOM 1656 C C . THR A 1 203 ? 7.907 -0.311 16.293 1.00 98.25 203 THR A C 1
ATOM 1658 O O . THR A 1 203 ? 8.417 0.351 17.193 1.00 98.25 203 THR A O 1
ATOM 1661 N N . GLY A 1 204 ? 7.007 -1.268 16.538 1.00 97.94 204 GLY A N 1
ATOM 1662 C CA . GLY A 1 204 ? 6.393 -1.468 17.853 1.00 97.94 204 GLY A CA 1
ATOM 1663 C C . GLY A 1 204 ? 5.597 -0.253 18.353 1.00 97.94 204 GLY A C 1
ATOM 1664 O O . GLY A 1 204 ? 5.394 -0.113 19.554 1.00 97.94 204 GLY A O 1
ATOM 1665 N N . ASN A 1 205 ? 5.190 0.665 17.469 1.00 98.38 205 ASN A N 1
ATOM 1666 C CA . ASN A 1 205 ? 4.557 1.920 17.867 1.00 98.38 205 ASN A CA 1
ATOM 1667 C C . ASN A 1 205 ? 3.154 1.691 18.463 1.00 98.38 205 ASN A C 1
ATOM 1669 O O . ASN A 1 205 ? 2.256 1.178 17.796 1.00 98.38 205 ASN A O 1
ATOM 1673 N N . GLU A 1 206 ? 2.943 2.142 19.701 1.00 98.31 206 GLU A N 1
ATOM 1674 C CA . GLU A 1 206 ? 1.689 1.938 20.442 1.00 98.31 206 GLU A CA 1
ATOM 1675 C C . GLU A 1 206 ? 0.464 2.626 19.817 1.00 98.31 206 GLU A C 1
ATOM 1677 O O . GLU A 1 206 ? -0.655 2.114 19.925 1.00 98.31 206 GLU A O 1
ATOM 1682 N N . LYS A 1 207 ? 0.640 3.755 19.113 1.00 98.50 207 LYS A N 1
ATOM 1683 C CA . LYS A 1 207 ? -0.467 4.386 18.372 1.00 98.50 207 LYS A CA 1
ATOM 1684 C C . LYS A 1 207 ? -0.915 3.498 17.216 1.00 98.50 207 LYS A C 1
ATOM 1686 O O . LYS A 1 207 ? -2.108 3.256 17.064 1.00 98.50 207 LYS A O 1
ATOM 1691 N N . VAL A 1 208 ? 0.045 2.962 16.458 1.00 98.81 208 VAL A N 1
ATOM 1692 C CA . VAL A 1 208 ? -0.223 2.039 15.343 1.00 98.81 208 VAL A CA 1
ATOM 1693 C C . VAL A 1 208 ? -0.869 0.760 15.868 1.00 98.81 208 VAL A C 1
ATOM 1695 O O . VAL A 1 208 ? -1.854 0.296 15.304 1.00 98.81 208 VAL A O 1
ATOM 1698 N N . LYS A 1 209 ? -0.385 0.231 17.000 1.00 98.69 209 LYS A N 1
ATOM 1699 C CA . LYS A 1 209 ? -0.987 -0.928 17.669 1.00 98.69 209 LYS A CA 1
ATOM 1700 C C . LYS A 1 209 ? -2.444 -0.692 18.049 1.00 98.69 209 LYS A C 1
ATOM 1702 O O . LYS A 1 209 ? -3.284 -1.561 17.818 1.00 98.69 209 LYS A O 1
ATOM 1707 N N . THR A 1 210 ? -2.744 0.477 18.607 1.00 98.38 210 THR A N 1
ATOM 1708 C CA . THR A 1 210 ? -4.111 0.860 18.977 1.00 98.38 210 THR A CA 1
ATOM 1709 C C . THR A 1 210 ? -5.005 0.953 17.740 1.00 98.38 210 THR A C 1
ATOM 1711 O O . THR A 1 210 ? -6.069 0.339 17.714 1.00 98.38 210 THR A O 1
ATOM 1714 N N . ALA A 1 211 ? -4.554 1.650 16.693 1.00 98.75 211 ALA A N 1
ATOM 1715 C CA . ALA A 1 211 ? -5.306 1.793 15.448 1.00 98.75 211 ALA A CA 1
ATOM 1716 C C . ALA A 1 211 ? -5.571 0.435 14.772 1.00 98.75 211 ALA A C 1
ATOM 1718 O O . ALA A 1 211 ? -6.708 0.129 14.416 1.00 98.75 211 ALA A O 1
ATOM 1719 N N . LEU A 1 212 ? -4.550 -0.423 14.683 1.00 98.69 212 LEU A N 1
ATOM 1720 C CA . LEU A 1 212 ? -4.669 -1.767 14.118 1.00 98.69 212 LEU A CA 1
ATOM 1721 C C . LEU A 1 212 ? -5.621 -2.658 14.929 1.00 98.69 212 LEU A C 1
ATOM 1723 O O . LEU A 1 212 ? -6.419 -3.387 14.346 1.00 98.69 212 LEU A O 1
ATOM 1727 N N . THR A 1 213 ? -5.575 -2.573 16.262 1.00 98.00 213 THR A N 1
ATOM 1728 C CA . THR A 1 213 ? -6.497 -3.312 17.143 1.00 98.00 213 THR A CA 1
ATOM 1729 C C . THR A 1 213 ? -7.943 -2.889 16.887 1.00 98.00 213 THR A C 1
ATOM 1731 O O . THR A 1 213 ? -8.795 -3.743 16.650 1.00 98.00 213 THR A O 1
ATOM 1734 N N . ASN A 1 214 ? -8.209 -1.579 16.845 1.00 97.81 214 ASN A N 1
ATOM 1735 C CA . ASN A 1 214 ? -9.543 -1.044 16.563 1.00 97.81 214 ASN A CA 1
ATOM 1736 C C . ASN A 1 214 ? -10.046 -1.470 15.175 1.00 97.81 214 ASN A C 1
ATOM 1738 O O . ASN A 1 214 ? -11.219 -1.802 15.005 1.00 97.81 214 ASN A O 1
ATOM 1742 N N . LEU A 1 215 ? -9.164 -1.480 14.173 1.00 98.44 215 LEU A N 1
ATOM 1743 C CA . LEU A 1 215 ? -9.518 -1.907 12.825 1.00 98.44 215 LEU A CA 1
ATOM 1744 C C . LEU A 1 215 ? -9.817 -3.411 12.763 1.00 98.44 215 LEU A C 1
ATOM 1746 O O . LEU A 1 215 ? -10.807 -3.806 12.155 1.00 98.44 215 LEU A O 1
ATOM 1750 N N . ALA A 1 216 ? -9.039 -4.255 13.441 1.00 97.12 216 ALA A N 1
ATOM 1751 C CA . ALA A 1 216 ? -9.341 -5.682 13.540 1.00 97.12 216 ALA A CA 1
ATOM 1752 C C . ALA A 1 216 ? -10.700 -5.937 14.230 1.00 97.12 216 ALA A C 1
ATOM 1754 O O . ALA A 1 216 ? -11.455 -6.809 13.804 1.00 97.12 216 ALA A O 1
ATOM 1755 N N . GLU A 1 217 ? -11.073 -5.143 15.239 1.00 95.69 217 GLU A N 1
ATOM 1756 C CA . GLU A 1 217 ? -12.412 -5.205 15.847 1.00 95.69 217 GLU A CA 1
ATOM 1757 C C . GLU A 1 217 ? -13.533 -4.824 14.867 1.00 95.69 217 GLU A C 1
ATOM 1759 O O . GLU A 1 217 ? -14.582 -5.472 14.859 1.00 95.69 217 GLU A O 1
ATOM 1764 N N . VAL A 1 218 ? -13.313 -3.823 14.006 1.00 97.31 218 VAL A N 1
ATOM 1765 C CA . VAL A 1 218 ? -14.244 -3.468 12.918 1.00 97.31 218 VAL A CA 1
ATOM 1766 C C . VAL A 1 218 ? -14.467 -4.656 11.981 1.00 97.31 218 VAL A C 1
ATOM 1768 O O . VAL A 1 218 ? -15.615 -4.928 11.618 1.00 97.31 218 VAL A O 1
ATOM 1771 N N . PHE A 1 219 ? -13.412 -5.408 11.648 1.00 96.31 219 PHE A N 1
ATOM 1772 C CA . PHE A 1 219 ? -13.537 -6.604 10.814 1.00 96.31 219 PHE A CA 1
ATOM 1773 C C . PHE A 1 219 ? -14.484 -7.640 11.427 1.00 96.31 219 PHE A C 1
ATOM 1775 O O . PHE A 1 219 ? -15.415 -8.079 10.754 1.00 96.31 219 PHE A O 1
ATOM 1782 N N . TYR A 1 220 ? -14.320 -7.971 12.711 1.00 92.62 220 TYR A N 1
ATOM 1783 C CA . TYR A 1 220 ? -15.213 -8.921 13.393 1.00 92.62 220 TYR A CA 1
ATOM 1784 C C . TYR A 1 220 ? -16.634 -8.426 13.559 1.00 92.62 220 TYR A C 1
ATOM 1786 O O . TYR A 1 220 ? -17.573 -9.217 13.543 1.00 92.62 220 TYR A O 1
ATOM 1794 N N . LYS A 1 221 ? -16.783 -7.133 13.836 1.00 93.75 221 LYS A N 1
ATOM 1795 C CA . LYS A 1 221 ? -18.076 -6.583 14.216 1.00 93.75 221 LYS A CA 1
ATOM 1796 C C . LYS A 1 221 ? -18.973 -6.347 13.008 1.00 93.75 221 LYS A C 1
ATOM 1798 O O . LYS A 1 221 ? -20.190 -6.454 13.146 1.00 93.75 221 LYS A O 1
ATOM 1803 N N . TYR A 1 222 ? -18.384 -5.985 11.871 1.00 95.38 222 TYR A N 1
ATOM 1804 C CA . TYR A 1 222 ? -19.136 -5.447 10.744 1.00 95.38 222 TYR A CA 1
ATOM 1805 C C . TYR A 1 222 ? -18.818 -6.087 9.396 1.00 95.38 222 TYR A C 1
ATOM 1807 O O . TYR A 1 222 ? -19.708 -6.161 8.557 1.00 95.38 222 TYR A O 1
ATOM 1815 N N . ILE A 1 223 ? -17.571 -6.502 9.153 1.00 96.00 223 ILE A N 1
ATOM 1816 C CA . ILE A 1 223 ? -17.151 -6.919 7.808 1.00 96.00 223 ILE A CA 1
ATOM 1817 C C . ILE A 1 223 ? -17.348 -8.417 7.595 1.00 96.00 223 ILE A C 1
ATOM 1819 O O . ILE A 1 223 ? -17.858 -8.820 6.552 1.00 96.00 223 ILE A O 1
ATOM 1823 N N . ILE A 1 224 ? -16.941 -9.236 8.563 1.00 94.31 224 ILE A N 1
ATOM 1824 C CA . ILE A 1 224 ? -17.094 -10.689 8.502 1.00 94.31 224 ILE A CA 1
ATOM 1825 C C . ILE A 1 224 ? -18.535 -11.032 8.879 1.00 94.31 224 ILE A C 1
ATOM 1827 O O . ILE A 1 224 ? -18.972 -10.759 9.998 1.00 94.31 224 ILE A O 1
ATOM 1831 N N . ASP A 1 225 ? -19.273 -11.627 7.946 1.00 91.62 225 ASP A N 1
ATOM 1832 C CA . ASP A 1 225 ? -20.624 -12.114 8.199 1.00 91.62 225 ASP A CA 1
ATOM 1833 C C . ASP A 1 225 ? -20.588 -13.499 8.872 1.00 91.62 225 ASP A C 1
ATOM 1835 O O . ASP A 1 225 ? -19.585 -14.214 8.890 1.00 91.62 225 ASP A O 1
ATOM 1839 N N . LYS A 1 226 ? -21.720 -13.905 9.441 1.00 87.38 226 LYS A N 1
ATOM 1840 C CA . LYS A 1 226 ? -21.890 -15.162 10.186 1.00 87.38 226 LYS A CA 1
ATOM 1841 C C . LYS A 1 226 ? -21.670 -16.431 9.355 1.00 87.38 226 LYS A C 1
ATOM 1843 O O . LYS A 1 226 ? -21.582 -17.511 9.932 1.00 87.38 226 LYS A O 1
ATOM 1848 N N . ASP A 1 227 ? -21.706 -16.325 8.029 1.00 88.81 227 ASP A N 1
ATOM 1849 C CA . ASP A 1 227 ? -21.470 -17.429 7.096 1.00 88.81 227 ASP A CA 1
ATOM 1850 C C . ASP A 1 227 ? -20.001 -17.526 6.650 1.00 88.81 227 ASP A C 1
ATOM 1852 O O . ASP A 1 227 ? -19.662 -18.420 5.877 1.00 88.81 227 ASP A O 1
ATOM 1856 N N . GLY A 1 228 ? -19.135 -16.651 7.175 1.00 87.06 228 GLY A N 1
ATOM 1857 C CA . GLY A 1 228 ? -17.704 -16.607 6.882 1.00 87.06 228 GLY A CA 1
ATOM 1858 C C . GLY A 1 228 ? -17.341 -15.756 5.663 1.00 87.06 228 GLY A C 1
ATOM 1859 O O . GLY A 1 228 ? -16.153 -15.566 5.404 1.00 87.06 228 GLY A O 1
ATOM 1860 N N . HIS A 1 229 ? -18.322 -15.221 4.928 1.00 94.19 229 HIS A N 1
ATOM 1861 C CA . HIS A 1 229 ? -18.067 -14.308 3.817 1.00 94.19 229 HIS A CA 1
ATOM 1862 C C . HIS A 1 229 ? -17.902 -12.862 4.283 1.00 94.19 229 HIS A C 1
ATOM 1864 O O . HIS A 1 229 ? -18.411 -12.447 5.327 1.00 94.19 229 HIS A O 1
ATOM 1870 N N . LEU A 1 230 ? -17.217 -12.064 3.466 1.00 95.31 230 LEU A N 1
ATOM 1871 C CA . LEU A 1 230 ? -17.067 -10.636 3.709 1.00 95.31 230 LEU A CA 1
ATOM 1872 C C . LEU A 1 230 ? -18.213 -9.841 3.082 1.00 95.31 230 LEU A C 1
ATOM 1874 O O . LEU A 1 230 ? -18.545 -9.998 1.905 1.00 95.31 230 LEU A O 1
ATOM 1878 N N . GLN A 1 231 ? -18.760 -8.907 3.852 1.00 95.56 231 GLN A N 1
ATOM 1879 C CA . GLN A 1 231 ? -19.588 -7.827 3.331 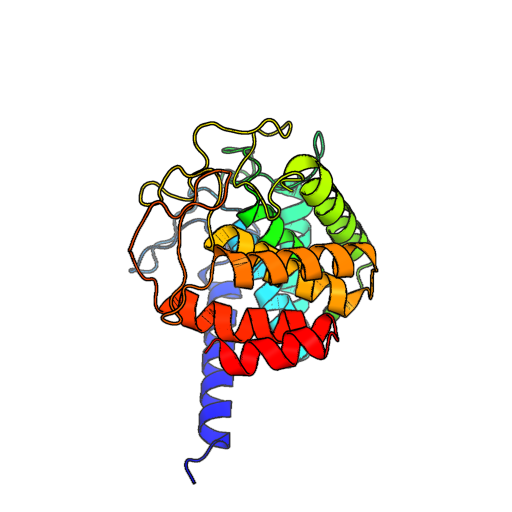1.00 95.56 231 GLN A CA 1
ATOM 1880 C C . GLN A 1 231 ? -18.681 -6.765 2.691 1.00 95.56 231 GLN A C 1
ATOM 1882 O O . GLN A 1 231 ? -17.671 -6.369 3.268 1.00 95.56 231 GLN A O 1
ATOM 1887 N N . LEU A 1 232 ? -19.001 -6.322 1.469 1.00 95.19 232 LEU A N 1
ATOM 1888 C CA . LEU A 1 232 ? -18.038 -5.574 0.644 1.00 95.19 232 LEU A CA 1
ATOM 1889 C C . LEU A 1 232 ? -18.150 -4.049 0.771 1.00 95.19 232 LEU A C 1
ATOM 1891 O O . LEU A 1 232 ? -17.127 -3.365 0.813 1.00 95.19 232 LEU A O 1
ATOM 1895 N N . PHE A 1 233 ? -19.372 -3.514 0.836 1.00 96.25 233 PHE A N 1
ATOM 1896 C CA . PHE A 1 233 ? -19.648 -2.074 0.810 1.00 96.25 233 PHE A CA 1
ATOM 1897 C C . PHE A 1 233 ? -20.680 -1.687 1.866 1.00 96.25 233 PHE A C 1
ATOM 1899 O O . PHE A 1 233 ? -21.672 -2.395 2.065 1.00 96.25 233 PHE A O 1
ATOM 1906 N N . PHE A 1 234 ? -20.462 -0.540 2.510 1.00 97.38 234 PHE A N 1
ATOM 1907 C CA . PHE A 1 234 ? -21.218 -0.122 3.685 1.00 97.38 234 PHE A CA 1
ATOM 1908 C C . PHE A 1 234 ? -21.605 1.355 3.635 1.00 97.38 234 PHE A C 1
ATOM 1910 O O . PHE A 1 234 ? -20.910 2.188 3.049 1.00 97.38 234 PHE A O 1
ATOM 1917 N N . ASP A 1 235 ? -22.702 1.707 4.303 1.00 96.81 235 ASP A N 1
ATOM 1918 C CA . ASP A 1 235 ? -22.934 3.099 4.688 1.00 96.81 235 ASP A CA 1
ATOM 1919 C C . ASP A 1 235 ? -21.994 3.530 5.837 1.00 96.81 235 ASP A C 1
ATOM 1921 O O . ASP A 1 235 ? -21.128 2.777 6.292 1.00 96.81 235 ASP A O 1
ATOM 1925 N N . LYS A 1 236 ? -22.140 4.770 6.321 1.00 95.62 236 LYS A N 1
ATOM 1926 C CA . LYS A 1 236 ? -21.292 5.298 7.406 1.00 95.62 236 LYS A CA 1
ATOM 1927 C C . LYS A 1 236 ? -21.413 4.488 8.703 1.00 95.62 236 LYS A C 1
ATOM 1929 O O . LYS A 1 236 ? -20.440 4.388 9.446 1.00 95.62 236 LYS A O 1
ATOM 1934 N N . ASN A 1 237 ? -22.567 3.871 8.935 1.00 97.25 237 ASN A N 1
ATOM 1935 C CA . ASN A 1 237 ? -22.909 3.157 10.159 1.00 97.25 237 ASN A CA 1
ATOM 1936 C C . ASN A 1 237 ? -22.592 1.657 10.058 1.00 97.25 237 ASN A C 1
ATOM 1938 O O . ASN A 1 237 ? -23.029 0.893 10.916 1.00 97.25 237 ASN A O 1
ATOM 1942 N N . TRP A 1 238 ? -21.845 1.244 9.027 1.00 97.44 238 TRP A N 1
ATOM 1943 C CA . TRP A 1 238 ? -21.511 -0.150 8.747 1.00 97.44 238 TRP A CA 1
ATOM 1944 C C . TRP A 1 238 ? -22.710 -1.041 8.394 1.00 97.44 238 TRP A C 1
ATOM 1946 O O . TRP A 1 238 ? -22.635 -2.262 8.517 1.00 97.44 238 TRP A O 1
ATOM 1956 N N . ASN A 1 239 ? -23.814 -0.471 7.898 1.00 96.38 239 ASN A N 1
ATOM 1957 C CA . ASN A 1 239 ? -24.872 -1.296 7.322 1.00 96.38 239 ASN A CA 1
ATOM 1958 C C . ASN A 1 239 ? -24.456 -1.738 5.919 1.00 96.38 239 ASN A C 1
ATOM 1960 O O . ASN A 1 239 ? -24.195 -0.896 5.052 1.00 96.38 239 ASN A O 1
ATOM 1964 N N . SER A 1 240 ? -24.440 -3.050 5.688 1.00 95.12 240 SER A N 1
ATOM 1965 C CA . SER A 1 240 ? -24.149 -3.635 4.379 1.00 95.12 240 SER A CA 1
ATOM 1966 C C . SER A 1 240 ? -25.105 -3.138 3.302 1.00 95.12 240 SER A C 1
ATOM 1968 O O . SER A 1 240 ? -26.322 -3.120 3.499 1.00 95.12 240 SER A O 1
ATOM 1970 N N . GLN A 1 241 ? -24.556 -2.765 2.150 1.00 94.56 241 GLN A N 1
ATOM 1971 C CA . GLN A 1 241 ? -25.323 -2.252 1.011 1.00 94.56 241 GLN A CA 1
ATOM 1972 C C . GLN A 1 241 ? -25.454 -3.282 -0.116 1.00 94.56 241 GLN A C 1
ATOM 1974 O O . GLN A 1 241 ? -26.264 -3.111 -1.027 1.00 94.56 241 GLN A O 1
ATOM 1979 N N . VAL A 1 242 ? -24.699 -4.382 -0.037 1.00 87.38 242 VAL A N 1
ATOM 1980 C CA . VAL A 1 242 ? -24.659 -5.440 -1.052 1.00 87.38 242 VAL A CA 1
ATOM 1981 C C . VAL A 1 242 ? -24.686 -6.823 -0.431 1.00 87.38 242 VAL A C 1
ATOM 1983 O O . VAL A 1 242 ? -24.349 -7.007 0.731 1.00 87.38 242 VAL A O 1
ATOM 1986 N N . ARG A 1 243 ? -25.053 -7.817 -1.239 1.00 82.19 243 ARG A N 1
ATOM 1987 C CA . ARG A 1 243 ? -24.980 -9.242 -0.877 1.00 82.19 243 ARG A CA 1
ATOM 1988 C C . ARG A 1 243 ? -24.027 -10.029 -1.775 1.00 82.19 243 ARG A C 1
ATOM 1990 O O . ARG A 1 243 ? -24.141 -11.242 -1.882 1.00 82.19 243 ARG A O 1
ATOM 1997 N N . GLU A 1 244 ? -23.159 -9.329 -2.495 1.00 88.25 244 GLU A N 1
ATOM 1998 C CA . GLU A 1 244 ? -22.160 -9.963 -3.346 1.00 88.25 244 GLU A CA 1
ATOM 1999 C C . GLU A 1 244 ? -21.020 -10.507 -2.490 1.00 88.25 244 GLU A C 1
ATOM 2001 O O . GLU A 1 244 ? -20.623 -9.883 -1.507 1.00 88.25 244 GLU A O 1
ATOM 2006 N N . HIS A 1 245 ? -20.490 -11.657 -2.894 1.00 91.88 245 HIS A N 1
ATOM 2007 C CA . HIS A 1 245 ? -19.343 -12.281 -2.251 1.00 91.88 245 HIS A CA 1
ATOM 2008 C C . HIS A 1 245 ? -18.128 -12.193 -3.162 1.00 91.88 245 HIS A C 1
ATOM 2010 O O . HIS A 1 245 ? -18.227 -12.368 -4.379 1.00 91.88 245 HIS A O 1
ATOM 2016 N N . SER A 1 246 ? -16.967 -11.968 -2.555 1.00 93.88 246 SER A N 1
ATOM 2017 C CA . SER A 1 246 ? -15.694 -11.918 -3.257 1.00 93.88 246 SER A CA 1
ATOM 2018 C C . SER A 1 246 ? -14.747 -12.955 -2.672 1.00 93.88 246 SER A C 1
ATOM 2020 O O . SER A 1 246 ? -13.919 -12.631 -1.826 1.00 93.88 246 SER A O 1
ATOM 2022 N N . TYR A 1 247 ? -14.805 -14.184 -3.192 1.00 95.25 247 TYR A N 1
ATOM 2023 C CA . TYR A 1 247 ? -14.003 -15.312 -2.696 1.00 95.25 247 TYR A CA 1
ATOM 2024 C C . TYR A 1 247 ? -12.496 -15.022 -2.626 1.00 95.25 247 TYR A C 1
ATOM 2026 O O . TYR A 1 247 ? -11.810 -15.531 -1.746 1.00 95.25 247 TYR A O 1
ATOM 2034 N N . GLY A 1 248 ? -11.975 -14.199 -3.546 1.00 96.19 248 GLY A N 1
ATOM 2035 C CA . GLY A 1 248 ? -10.576 -13.764 -3.524 1.00 96.19 248 GLY A CA 1
ATOM 2036 C C . GLY A 1 248 ? -10.239 -12.905 -2.302 1.00 96.19 248 GLY A C 1
ATOM 2037 O O . GLY A 1 248 ? -9.218 -13.130 -1.665 1.00 96.19 248 GLY A O 1
ATOM 2038 N N . HIS A 1 249 ? -11.132 -11.989 -1.929 1.00 96.00 249 HIS A N 1
ATOM 2039 C CA . HIS A 1 249 ? -10.945 -11.163 -0.737 1.00 96.00 249 HIS A CA 1
ATOM 2040 C C . HIS A 1 249 ? -11.250 -11.944 0.546 1.00 96.00 249 HIS A C 1
ATOM 2042 O O . HIS A 1 249 ? -10.601 -11.691 1.555 1.00 96.00 249 HIS A O 1
ATOM 2048 N N . ASP A 1 250 ? -12.180 -12.909 0.513 1.00 95.44 250 ASP A N 1
ATOM 2049 C CA . ASP A 1 250 ? -12.445 -13.802 1.651 1.00 95.44 250 ASP A CA 1
ATOM 2050 C C . ASP A 1 250 ? -11.157 -14.543 2.048 1.00 95.44 250 ASP A C 1
ATOM 2052 O O . ASP A 1 250 ? -10.721 -14.489 3.201 1.00 95.44 250 ASP A O 1
ATOM 2056 N N . ILE A 1 251 ? -10.493 -15.183 1.074 1.00 96.00 251 ILE A N 1
ATOM 2057 C CA . ILE A 1 251 ? -9.256 -15.921 1.342 1.00 96.00 251 ILE A CA 1
ATOM 2058 C C . ILE A 1 251 ? -8.089 -14.987 1.676 1.00 96.00 251 ILE A C 1
ATOM 2060 O O . ILE A 1 251 ? -7.307 -15.313 2.565 1.00 96.00 251 ILE A O 1
ATOM 2064 N N . GLU A 1 252 ? -7.983 -13.821 1.033 1.00 97.62 252 GLU A N 1
ATOM 2065 C CA . GLU A 1 252 ? -6.948 -12.821 1.328 1.00 97.62 252 GLU A CA 1
ATOM 2066 C C . GLU A 1 252 ? -7.072 -12.278 2.760 1.00 97.62 252 GLU A C 1
ATOM 2068 O O . GLU A 1 252 ? -6.105 -12.280 3.523 1.00 97.62 252 GLU A O 1
ATOM 2073 N N . THR A 1 253 ? -8.289 -11.918 3.170 1.00 96.50 253 THR A N 1
ATOM 2074 C CA . THR A 1 253 ? -8.572 -11.431 4.526 1.00 96.50 253 THR A CA 1
ATOM 2075 C C . THR A 1 253 ? -8.263 -12.481 5.579 1.00 96.50 253 THR A C 1
ATOM 2077 O O . THR A 1 253 ? -7.771 -12.125 6.646 1.00 96.50 253 THR A O 1
ATOM 2080 N N . SER A 1 254 ? -8.498 -13.768 5.300 1.00 93.81 254 SER A N 1
ATOM 2081 C CA . SER A 1 254 ? -8.262 -14.828 6.286 1.00 93.81 254 SER A CA 1
ATOM 2082 C C . SER A 1 254 ? -6.823 -14.855 6.817 1.00 93.81 254 SER A C 1
ATOM 2084 O O . SER A 1 254 ? -6.619 -15.010 8.022 1.00 93.81 254 SER A O 1
ATOM 2086 N N . TRP A 1 255 ? -5.822 -14.652 5.951 1.00 95.38 255 TRP A N 1
ATOM 2087 C CA . TRP A 1 255 ? -4.416 -14.706 6.355 1.00 95.38 255 TRP A CA 1
ATOM 2088 C C . TRP A 1 255 ? -3.886 -13.332 6.771 1.00 95.38 255 TRP A C 1
ATOM 2090 O O . TRP A 1 255 ? -3.100 -13.262 7.713 1.00 95.38 255 TRP A O 1
ATOM 2100 N N . LEU A 1 256 ? -4.357 -12.241 6.153 1.00 97.62 256 LEU A N 1
ATOM 2101 C CA . LEU A 1 256 ? -3.985 -10.879 6.556 1.00 97.62 256 LEU A CA 1
ATOM 2102 C C . LEU A 1 256 ? -4.512 -10.517 7.948 1.00 97.62 256 LEU A C 1
A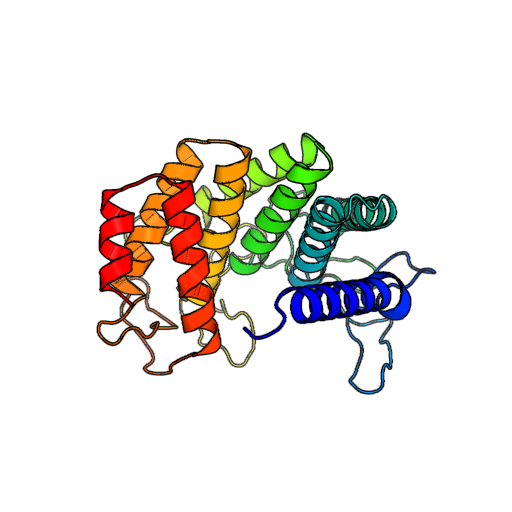TOM 2104 O O . LEU A 1 256 ? -3.790 -9.936 8.756 1.00 97.62 256 LEU A O 1
ATOM 2108 N N . LEU A 1 257 ? -5.757 -10.885 8.262 1.00 95.69 257 LEU A N 1
ATOM 2109 C CA . LEU A 1 257 ? -6.332 -10.641 9.584 1.00 95.69 257 LEU A CA 1
ATOM 2110 C C . LEU A 1 257 ? -5.632 -11.476 10.663 1.00 95.69 257 LEU A C 1
ATOM 2112 O O . LEU A 1 257 ? -5.437 -11.001 11.784 1.00 95.69 257 LEU A O 1
ATOM 2116 N N . TRP A 1 258 ? -5.226 -12.702 10.322 1.00 94.56 258 TRP A N 1
ATOM 2117 C CA . TRP A 1 258 ? -4.398 -13.521 11.202 1.00 94.56 258 TRP A CA 1
ATOM 2118 C C . TRP A 1 258 ? -3.048 -12.852 11.484 1.00 94.56 258 TRP A C 1
ATOM 2120 O O . TRP A 1 258 ? -2.710 -12.656 12.651 1.00 94.56 258 TRP A O 1
ATOM 2130 N N . ASP A 1 259 ? -2.326 -12.423 10.444 1.00 96.00 259 ASP A N 1
ATOM 2131 C CA . ASP A 1 259 ? -1.030 -11.743 10.577 1.00 96.00 259 ASP A CA 1
ATOM 2132 C C . ASP A 1 259 ? -1.132 -10.454 11.414 1.00 96.00 259 ASP A C 1
ATOM 2134 O O . ASP A 1 259 ? -0.322 -10.206 12.315 1.00 96.00 259 ASP A O 1
ATOM 2138 N N . ALA A 1 260 ? -2.197 -9.672 11.211 1.00 97.50 260 ALA A N 1
ATOM 2139 C CA . ALA A 1 260 ? -2.487 -8.490 12.019 1.00 97.50 260 ALA A CA 1
ATOM 2140 C C . ALA A 1 260 ? -2.603 -8.822 13.509 1.00 97.50 260 ALA A C 1
ATOM 2142 O O . ALA A 1 260 ? -1.995 -8.163 14.353 1.00 97.50 260 ALA A O 1
ATOM 2143 N N . ILE A 1 261 ? -3.354 -9.866 13.854 1.00 95.31 261 ILE A N 1
ATOM 2144 C CA . ILE A 1 261 ? -3.598 -10.240 15.248 1.00 95.31 261 ILE A CA 1
ATOM 2145 C C . ILE A 1 261 ? -2.377 -10.881 15.899 1.00 95.31 261 ILE A C 1
ATOM 2147 O O . ILE A 1 261 ? -2.108 -10.626 17.081 1.00 95.31 261 ILE A O 1
ATOM 2151 N N . GLU A 1 262 ? -1.609 -11.670 15.148 1.00 95.25 262 GLU A N 1
ATOM 2152 C CA . GLU A 1 262 ? -0.309 -12.145 15.610 1.00 95.25 262 GLU A CA 1
ATOM 2153 C C . GLU A 1 262 ? 0.624 -10.977 15.923 1.00 95.25 262 GLU A C 1
ATOM 2155 O O . GLU A 1 262 ? 1.219 -10.955 17.003 1.00 95.25 262 GLU A O 1
ATOM 2160 N N . THR A 1 263 ? 0.662 -9.971 15.049 1.00 97.12 263 THR A N 1
ATOM 2161 C CA . THR A 1 263 ? 1.490 -8.771 15.218 1.00 97.12 263 THR A CA 1
ATOM 2162 C C . THR A 1 263 ? 1.026 -7.897 16.390 1.00 97.12 263 THR A C 1
ATOM 2164 O O . THR A 1 263 ? 1.857 -7.374 17.135 1.00 97.12 263 THR A O 1
ATOM 2167 N N . ILE A 1 264 ? -0.287 -7.765 16.624 1.00 96.94 264 ILE A N 1
ATOM 2168 C CA . ILE A 1 264 ? -0.825 -7.095 17.824 1.00 96.94 264 ILE A CA 1
ATOM 2169 C C . ILE A 1 264 ? -0.384 -7.838 19.101 1.00 96.94 264 ILE A C 1
ATOM 2171 O O . ILE A 1 264 ? -0.126 -7.211 20.137 1.00 96.94 264 ILE A O 1
ATOM 2175 N N . GLY A 1 265 ? -0.310 -9.172 19.049 1.00 93.31 265 GLY A N 1
ATOM 2176 C CA . GLY A 1 265 ? 0.003 -10.020 20.201 1.00 93.31 265 GLY A CA 1
ATOM 2177 C C . GLY A 1 265 ? -1.153 -10.143 21.202 1.00 93.31 265 GLY A C 1
ATOM 2178 O O . GLY A 1 265 ? -0.912 -10.308 22.397 1.00 93.31 265 GLY A O 1
ATOM 2179 N N . ASN A 1 266 ? -2.408 -10.027 20.747 1.00 83.44 266 ASN A N 1
ATOM 2180 C CA . ASN A 1 266 ? -3.593 -10.140 21.603 1.00 83.44 266 ASN A CA 1
ATOM 2181 C C . ASN A 1 266 ? -4.176 -11.565 21.572 1.00 83.44 266 ASN A C 1
ATOM 2183 O O . ASN A 1 266 ? -4.914 -11.936 20.660 1.00 83.44 266 ASN A O 1
ATOM 2187 N N . GLU A 1 267 ? -3.888 -12.349 22.613 1.00 83.31 267 GLU A N 1
ATOM 2188 C CA . GLU A 1 267 ? -4.330 -13.748 22.736 1.00 83.31 267 GLU A CA 1
ATOM 2189 C C . GLU A 1 267 ? -5.859 -13.923 22.730 1.00 83.31 267 GLU A C 1
ATOM 2191 O O . GLU A 1 267 ? -6.368 -14.929 22.235 1.00 83.31 267 GLU A O 1
ATOM 2196 N N . SER A 1 268 ? -6.619 -12.938 23.223 1.00 82.25 268 SER A N 1
ATOM 2197 C CA . SER A 1 268 ? -8.087 -13.011 23.196 1.00 82.25 268 SER A CA 1
ATOM 2198 C C . SER A 1 268 ? -8.647 -12.889 21.774 1.00 82.25 268 SER A C 1
ATOM 2200 O O . SER A 1 268 ? -9.566 -13.621 21.411 1.00 82.25 268 SER A O 1
ATOM 2202 N N . MET A 1 269 ? -8.045 -12.033 20.939 1.00 82.38 269 MET A N 1
ATOM 2203 C CA . MET A 1 269 ? -8.419 -11.895 19.528 1.00 82.38 269 MET A CA 1
ATOM 2204 C C . MET A 1 269 ? -8.006 -13.131 18.723 1.00 82.38 269 MET A C 1
ATOM 2206 O O . MET A 1 269 ? -8.800 -13.620 17.920 1.00 82.38 269 MET A O 1
ATOM 2210 N N . LYS A 1 270 ? -6.826 -13.710 19.001 1.00 80.00 270 LYS A N 1
ATOM 2211 C CA . LYS A 1 270 ? -6.391 -14.979 18.384 1.00 80.00 270 LYS A CA 1
ATOM 2212 C C . LYS A 1 270 ? -7.398 -16.104 18.616 1.00 80.00 270 LYS A C 1
ATOM 2214 O O . LYS A 1 270 ? -7.729 -16.845 17.694 1.00 80.00 270 LYS A O 1
ATOM 2219 N N . ALA A 1 271 ? -7.925 -16.216 19.836 1.00 79.00 271 ALA A N 1
ATOM 2220 C CA . ALA A 1 271 ? -8.926 -17.228 20.169 1.00 79.00 271 ALA A CA 1
ATOM 2221 C C . ALA A 1 271 ? -10.254 -17.040 19.409 1.00 79.00 271 ALA A C 1
ATOM 2223 O O . ALA A 1 271 ? -10.945 -18.027 19.147 1.00 79.00 271 ALA A O 1
ATOM 2224 N N . ASN A 1 272 ? -10.599 -15.800 19.045 1.00 73.44 272 ASN A N 1
ATOM 2225 C CA . ASN A 1 272 ? -11.800 -15.497 18.271 1.00 73.44 272 ASN A CA 1
ATOM 2226 C C . ASN A 1 272 ? -11.642 -15.834 16.778 1.00 73.44 272 ASN A C 1
ATOM 2228 O O . ASN A 1 272 ? -12.601 -16.350 16.212 1.00 73.44 272 ASN A O 1
ATOM 2232 N N . ILE A 1 273 ? -10.458 -15.660 16.156 1.00 70.06 273 ILE A N 1
ATOM 2233 C CA . ILE A 1 273 ? -10.237 -16.064 14.743 1.00 70.06 273 ILE A CA 1
ATOM 2234 C C . ILE A 1 273 ? -10.589 -17.524 14.513 1.00 70.06 273 ILE A C 1
ATOM 2236 O O . ILE A 1 273 ? -11.313 -17.832 13.573 1.00 70.06 273 ILE A O 1
ATOM 2240 N N . ASN A 1 274 ? -10.104 -18.414 15.382 1.00 60.69 274 ASN A N 1
ATOM 2241 C CA . ASN A 1 274 ? -10.282 -19.862 15.230 1.00 60.69 274 ASN A CA 1
ATOM 2242 C C . ASN A 1 274 ? -11.757 -20.311 15.238 1.00 60.69 274 ASN A C 1
ATOM 2244 O O . ASN A 1 274 ? -12.031 -21.499 15.102 1.00 60.69 274 ASN A O 1
ATOM 2248 N N . ARG A 1 275 ? -12.699 -19.393 15.484 1.00 58.41 275 ARG A N 1
ATOM 2249 C CA . ARG A 1 275 ? -14.143 -19.640 15.497 1.00 58.41 275 ARG A CA 1
ATOM 2250 C C . ARG A 1 275 ? -14.896 -18.931 14.370 1.00 58.41 275 ARG A C 1
ATOM 2252 O O . ARG A 1 275 ? -16.077 -19.219 14.204 1.00 58.41 275 ARG A O 1
ATOM 2259 N N . SER A 1 276 ? -14.252 -18.000 13.667 1.00 55.34 276 SER A N 1
ATOM 2260 C CA . SER A 1 276 ? -14.882 -17.149 12.649 1.00 55.34 276 SER A CA 1
ATOM 2261 C C . SER A 1 276 ? -14.669 -17.639 11.213 1.00 55.34 276 SER A C 1
ATOM 2263 O O . SER A 1 276 ? -15.322 -17.114 10.317 1.00 55.34 276 SER A O 1
ATOM 2265 N N . PHE A 1 277 ? -13.791 -18.627 11.003 1.00 51.88 277 PHE A N 1
ATOM 2266 C CA . PHE A 1 277 ? -13.538 -19.294 9.721 1.00 51.88 277 PHE A CA 1
ATOM 2267 C C . PHE A 1 277 ? -13.680 -20.813 9.859 1.00 51.88 277 PHE A C 1
ATOM 2269 O O . PHE A 1 277 ? -13.313 -21.341 10.937 1.00 51.88 277 PHE A O 1
#

Secondary structure (DSSP, 8-state):
---HHHHHHHHHHHHHHHHHHHHHTSEETTTTEE-SEE-TT--EETT--EEHHHHHHHHHHHHHHHHHH--HHHHHHHHHHHHHIIIIIB-TTTSSB-SEE-TTS-EEE--EEHHHHHHHHHHHHHHHHHH--HHHHHHHHHHHHHHHHHTB-TTT-SB--EE-TTSPBPS---SSTTS---SEEHHHHHHHHHHHHHHHHHH--HHHHHHHHHHHHHIIIIIB-TTSPBP-EE-TT--B------HHHHHHHHHHHHHHHHHHT-HHHHHHHHHH-

Sequence (277 aa):
MKNFEATADELKKAYADILTWWSTEAFNKSTNQYYGFIDHFGKKDANAPLGIIMYSRILWSFSAASIFSKNADYLNVAKQTKAFLENHFYDKSNGGYFWEISAQRQALITKKQTYAQAFVLYGLCEYYAVSKDEKALTDALELFDLMEIHSLDKEFGGYFEAYTQEWTQLDDVRLSPVDQNNPKSMNTNLHVLEAYTRLLSITGNEKVKTALTNLAEVFYKYIIDKDGHLQLFFDKNWNSQVREHSYGHDIETSWLLWDAIETIGNESMKANINRSF

Radius of gyration: 19.03 Å; chains: 1; bounding box: 47×58×50 Å

pLDDT: mean 94.8, std 7.35, range [51.38, 98.94]